Protein AF-0000000070807290 (afdb_homodimer)

InterPro domains:
  IPR001452 SH3 domain [PF00018] (67-111)
  IPR001452 SH3 domain [PF07653] (125-178)
  IPR001452 SH3 domain [PR00452] (64-74)
  IPR001452 SH3 domain [PR00452] (78-93)
  IPR001452 SH3 domain [PR00452] (95-104)
  IPR001452 SH3 domain [PR00452] (106-118)
  IPR001452 SH3 domain [PS50002] (61-120)
  IPR001452 SH3 domain [PS50002] (121-178)
  IPR001452 SH3 domain [SM00326] (64-119)
  IPR001452 SH3 domain [SM00326] (123-178)
  IPR036028 SH3-like domain superfamily [SSF50044] (47-120)
  IPR036028 SH3-like domain superfamily [SSF50044] (122-178)
  IPR039688 STAC1/2/3 [PTHR15135] (10-178)

pLDDT: mean 72.26, std 34.73, range [15.91, 98.94]

Sequence (356 aa):
MANKERKKGQADKKNSLAAMMEEEPESARLQEGKPQDGNAEGDKKAEKKTPDDKHKQPGFQQSHYFVALYRFKALEKDDLDFPPGEKITVIDDSNEEWWRGKIGEKVGFFPPNFIIRVRSGERVHRVTRSFVGNREIGQITLKKDQIVVQKGDEAGGYVKVYTGRKVGLFPTDFLEEIMANKERKKGQADKKNSLAAMMEEEPESARLQEGKPQDGNAEGDKKAEKKTPDDKHKQPGFQQSHYFVALYRFKALEKDDLDFPPGEKITVIDDSNEEWWRGKIGEKVGFFPPNFIIRVRSGERVHRVTRSFVGNREIGQITLKKDQIVVQKGDEAGGYVKVYTGRKVGLFPTDFLEEI

Structure (mmCIF, N/CA/C/O backbone):
data_AF-0000000070807290-model_v1
#
loop_
_entity.id
_entity.type
_entity.pdbx_description
1 polymer 'SH3 and cysteine-rich domain-containing protein 3 isoform X2'
#
loop_
_atom_site.group_PDB
_atom_site.id
_atom_site.type_symbol
_atom_site.label_atom_id
_atom_site.label_alt_id
_atom_site.label_comp_id
_atom_site.label_asym_id
_atom_site.label_en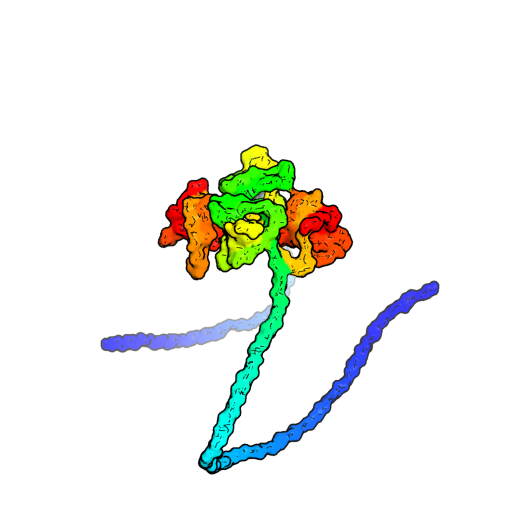tity_id
_atom_site.label_seq_id
_atom_site.pdbx_PDB_ins_code
_atom_site.Cartn_x
_atom_site.Cartn_y
_atom_site.Cartn_z
_atom_site.occupancy
_atom_site.B_iso_or_equiv
_atom_site.auth_seq_id
_atom_site.auth_comp_id
_atom_site.auth_asym_id
_atom_site.auth_atom_id
_atom_site.pdbx_PDB_model_num
ATOM 1 N N . MET A 1 1 ? -29.234 -64.625 22.875 1 19.28 1 MET A N 1
ATOM 2 C CA . MET A 1 1 ? -29.141 -65.375 24.109 1 19.28 1 MET A CA 1
ATOM 3 C C . MET A 1 1 ? -27.844 -65.062 24.844 1 19.28 1 MET A C 1
ATOM 5 O O . MET A 1 1 ? -27.859 -64.812 26.047 1 19.28 1 MET A O 1
ATOM 9 N N . ALA A 1 2 ? -26.672 -65.5 24.438 1 20.56 2 ALA A N 1
ATOM 10 C CA . ALA A 1 2 ? -25.734 -66.062 25.406 1 20.56 2 ALA A CA 1
ATOM 11 C C . ALA A 1 2 ? -24.938 -64.938 26.094 1 20.56 2 ALA A C 1
ATOM 13 O O . ALA A 1 2 ? -24.562 -63.969 25.453 1 20.56 2 ALA A O 1
ATOM 14 N N . ASN A 1 3 ? -24.906 -64.938 27.422 1 21.39 3 ASN A N 1
ATOM 15 C CA . ASN A 1 3 ? -24.562 -64.438 28.75 1 21.39 3 ASN A CA 1
ATOM 16 C C . ASN A 1 3 ? -23.062 -64.5 29 1 21.39 3 ASN A C 1
ATOM 18 O O . ASN A 1 3 ? -22.609 -65.25 29.906 1 21.39 3 ASN A O 1
ATOM 22 N N . LYS A 1 4 ? -22.234 -64.625 27.984 1 19.52 4 LYS A N 1
ATOM 23 C CA . LYS A 1 4 ? -20.953 -65.188 28.359 1 19.52 4 LYS A CA 1
ATOM 24 C C . LYS A 1 4 ? -20.219 -64.312 29.359 1 19.52 4 LYS A C 1
ATOM 26 O O . LYS A 1 4 ? -19.828 -63.188 29.047 1 19.52 4 LYS A O 1
ATOM 31 N N . GLU A 1 5 ? -20.578 -64.438 30.625 1 22.88 5 GLU A N 1
ATOM 32 C CA . GLU A 1 5 ? -20.125 -63.906 31.906 1 22.88 5 GLU A CA 1
ATOM 33 C C . GLU A 1 5 ? -18.625 -64.125 32.094 1 22.88 5 GLU A C 1
ATOM 35 O O . GLU A 1 5 ? -18.156 -65.25 32.219 1 22.88 5 GLU A O 1
ATOM 40 N N . ARG A 1 6 ? -17.906 -63.531 31.125 1 23.81 6 ARG A N 1
ATOM 41 C CA . ARG A 1 6 ? -16.484 -63.812 31.234 1 23.81 6 ARG A CA 1
ATOM 42 C C . ARG A 1 6 ? -15.969 -63.531 32.656 1 23.81 6 ARG A C 1
ATOM 44 O O . ARG A 1 6 ? -16.203 -62.469 33.188 1 23.81 6 ARG A O 1
ATOM 51 N N . LYS A 1 7 ? -15.484 -64.562 33.219 1 18.5 7 LYS A N 1
ATOM 52 C CA . LYS A 1 7 ? -14.93 -65.125 34.469 1 18.5 7 LYS A CA 1
ATOM 53 C C . LYS A 1 7 ? -13.828 -64.188 35.031 1 18.5 7 LYS A C 1
ATOM 55 O O . LYS A 1 7 ? -13.156 -63.5 34.25 1 18.5 7 LYS A O 1
ATOM 60 N N . LYS A 1 8 ? -13.594 -64.312 36.312 1 17.91 8 LYS A N 1
ATOM 61 C CA . LYS A 1 8 ? -13.258 -63.812 37.625 1 17.91 8 LYS A CA 1
ATOM 62 C C . LYS A 1 8 ? -11.75 -63.812 37.844 1 17.91 8 LYS A C 1
ATOM 64 O O . LYS A 1 8 ? -11.25 -63.125 38.781 1 17.91 8 LYS A O 1
ATOM 69 N N . GLY A 1 9 ? -10.938 -64.562 37.125 1 17.75 9 GLY A N 1
ATOM 70 C CA . GLY A 1 9 ? -10.023 -65.188 38.031 1 17.75 9 GLY A CA 1
ATOM 71 C C . GLY A 1 9 ? -9.125 -64.25 38.781 1 17.75 9 GLY A C 1
ATOM 72 O O . GLY A 1 9 ? -8.711 -63.219 38.25 1 17.75 9 GLY A O 1
ATOM 73 N N . GLN A 1 10 ? -9.078 -64.25 40.156 1 17.89 10 GLN A N 1
ATOM 74 C CA . GLN A 1 10 ? -8.656 -63.719 41.438 1 17.89 10 GLN A CA 1
ATOM 75 C C . GLN A 1 10 ? -7.141 -63.844 41.594 1 17.89 10 GLN A C 1
ATOM 77 O O . GLN A 1 10 ? -6.609 -63.594 42.688 1 17.89 10 GLN A O 1
ATOM 82 N N . ALA A 1 11 ? -6.391 -64.25 40.594 1 17.12 11 ALA A N 1
ATOM 83 C CA . ALA A 1 11 ? -5.211 -64.875 41.188 1 17.12 11 ALA A CA 1
ATOM 84 C C . ALA A 1 11 ? -4.496 -63.875 42.125 1 17.12 11 ALA A C 1
ATOM 86 O O . ALA A 1 11 ? -4.426 -62.688 41.875 1 17.12 11 ALA A O 1
ATOM 87 N N . ASP A 1 12 ? -4 -64.438 43.312 1 18.72 12 ASP A N 1
ATOM 88 C CA . ASP A 1 12 ? -3.584 -64.5 44.719 1 18.72 12 ASP A CA 1
ATOM 89 C C . ASP A 1 12 ? -2.322 -63.656 44.906 1 18.72 12 ASP A C 1
ATOM 91 O O . ASP A 1 12 ? -1.667 -63.25 43.938 1 18.72 12 ASP A O 1
ATOM 95 N N . LYS A 1 13 ? -1.339 -64.25 45.688 1 17.09 13 LYS A N 1
ATOM 96 C CA . LYS A 1 13 ? -0.738 -64 47 1 17.09 13 LYS A CA 1
ATOM 97 C C . LYS A 1 13 ? 0.632 -63.344 46.875 1 17.09 13 LYS A C 1
ATOM 99 O O . LYS A 1 13 ? 1.101 -62.688 47.812 1 17.09 13 LYS A O 1
ATOM 104 N N . LYS A 1 14 ? 1.626 -63.625 46 1 18.14 14 LYS A N 1
ATOM 105 C CA . LYS A 1 14 ? 2.791 -64.062 46.75 1 18.14 14 LYS A CA 1
ATOM 106 C C . LYS A 1 14 ? 3.482 -62.875 47.438 1 18.14 14 LYS A C 1
ATOM 108 O O . LYS A 1 14 ? 3.627 -61.812 46.812 1 18.14 14 LYS A O 1
ATOM 113 N N . ASN A 1 15 ? 3.936 -63.062 48.75 1 18.39 15 ASN A N 1
ATOM 114 C CA . ASN A 1 15 ? 4.395 -62.531 50.031 1 18.39 15 ASN A CA 1
ATOM 115 C C . ASN A 1 15 ? 5.816 -61.969 49.938 1 18.39 15 ASN A C 1
ATOM 117 O O . ASN A 1 15 ? 6.441 -61.656 50.938 1 18.39 15 ASN A O 1
ATOM 121 N N . SER A 1 16 ? 6.582 -62.219 48.812 1 19.09 16 SER A N 1
ATOM 122 C CA . SER A 1 16 ? 7.922 -62.438 49.375 1 19.09 16 SER A CA 1
ATOM 123 C C . SER A 1 16 ? 8.453 -61.188 50.062 1 19.09 16 SER A C 1
ATOM 125 O O . SER A 1 16 ? 8.367 -60.094 49.5 1 19.09 16 SER A O 1
ATOM 127 N N . LEU A 1 17 ? 8.812 -61.25 51.281 1 17.03 17 LEU A N 1
ATOM 128 C CA . LEU A 1 17 ? 9.281 -60.625 52.531 1 17.03 17 LEU A CA 1
ATOM 129 C C . LEU A 1 17 ? 10.633 -59.938 52.281 1 17.03 17 LEU A C 1
ATOM 131 O O . LEU A 1 17 ? 11.211 -59.406 53.219 1 17.03 17 LEU A O 1
ATOM 135 N N . ALA A 1 18 ? 11.391 -60.188 51.094 1 15.91 18 ALA A N 1
ATOM 136 C CA . ALA A 1 18 ? 12.781 -60.25 51.531 1 15.91 18 ALA A CA 1
ATOM 137 C C . ALA A 1 18 ? 13.219 -58.938 52.219 1 15.91 18 ALA A C 1
ATOM 139 O O . ALA A 1 18 ? 12.539 -57.906 52.062 1 15.91 18 ALA A O 1
ATOM 140 N N . ALA A 1 19 ? 14.664 -58.375 51.719 1 16.38 19 ALA A N 1
ATOM 141 C CA . ALA A 1 19 ? 15.992 -58.344 52.312 1 16.38 19 ALA A CA 1
ATOM 142 C C . ALA A 1 19 ? 16.219 -57.031 53.094 1 16.38 19 ALA A C 1
ATOM 144 O O . ALA A 1 19 ? 15.633 -56 52.75 1 16.38 19 ALA A O 1
ATOM 145 N N . MET A 1 20 ? 17.219 -57.188 54.062 1 17.38 20 MET A N 1
ATOM 146 C CA . MET A 1 20 ? 17.891 -56.906 55.312 1 17.38 20 MET A CA 1
ATOM 147 C C . MET A 1 20 ? 18.641 -55.594 55.25 1 17.38 20 MET A C 1
ATOM 149 O O . MET A 1 20 ? 18.859 -55.031 54.188 1 17.38 20 MET A O 1
ATOM 153 N N . MET A 1 21 ? 19.844 -55.531 56.031 1 18.8 21 MET A N 1
ATOM 154 C CA . MET A 1 21 ? 20.438 -54.938 57.25 1 18.8 21 MET A CA 1
ATOM 155 C C . MET A 1 21 ? 21.469 -53.875 56.875 1 18.8 21 MET A C 1
ATOM 157 O O . MET A 1 21 ? 21.312 -52.719 57.219 1 18.8 21 MET A O 1
ATOM 161 N N . GLU A 1 22 ? 22.828 -54.25 57 1 19.47 22 GLU A N 1
ATOM 162 C CA . GLU A 1 22 ? 23.844 -53.875 58 1 19.47 22 GLU A CA 1
ATOM 163 C C . GLU A 1 22 ? 24.734 -52.75 57.469 1 19.47 22 GLU A C 1
ATOM 165 O O . GLU A 1 22 ? 24.891 -52.562 56.25 1 19.47 22 GLU A O 1
ATOM 170 N N . GLU A 1 23 ? 25.578 -52.281 58.344 1 21.61 23 GLU A N 1
ATOM 171 C CA . GLU A 1 23 ? 26.406 -51.219 58.969 1 21.61 23 GLU A CA 1
ATOM 172 C C . GLU A 1 23 ? 27.797 -51.188 58.344 1 21.61 23 GLU A C 1
ATOM 174 O O . GLU A 1 23 ? 28.453 -52.219 58.188 1 21.61 23 GLU A O 1
ATOM 179 N N . GLU A 1 24 ? 28.094 -50.156 57.719 1 21.33 24 GLU A N 1
ATOM 180 C CA . GLU A 1 24 ? 29.406 -49.875 57.156 1 21.33 24 GLU A CA 1
ATOM 181 C C . GLU A 1 24 ? 30.5 -49.938 58.219 1 21.33 24 GLU A C 1
ATOM 183 O O . GLU A 1 24 ? 30.641 -49 59.031 1 21.33 24 GLU A O 1
ATOM 188 N N . PRO A 1 25 ? 30.859 -51.125 58.781 1 17.83 25 PRO A N 1
ATOM 189 C CA . PRO A 1 25 ? 32.031 -51.094 59.656 1 17.83 25 PRO A CA 1
ATOM 190 C C . PRO A 1 25 ? 33.25 -50.531 59 1 17.83 25 PRO A C 1
ATOM 192 O O . PRO A 1 25 ? 33.812 -49.531 59.469 1 17.83 25 PRO A O 1
ATOM 195 N N . GLU A 1 26 ? 34.219 -51.531 58.688 1 18.75 26 GLU A N 1
ATOM 196 C CA . GLU A 1 26 ? 35.531 -51.812 59.281 1 18.75 26 GLU A CA 1
ATOM 197 C C . GLU A 1 26 ? 36.625 -51.125 58.531 1 18.75 26 GLU A C 1
ATOM 199 O O . GLU A 1 26 ? 36.406 -50.594 57.438 1 18.75 26 GLU A O 1
ATOM 204 N N . SER A 1 27 ? 37.656 -52 58.125 1 18.75 27 SER A N 1
ATOM 205 C CA . SER A 1 27 ? 39.031 -52.219 58.531 1 18.75 27 SER A CA 1
ATOM 206 C C . SER A 1 27 ? 40 -51.5 57.625 1 18.75 27 SER A C 1
ATOM 208 O O . SER A 1 27 ? 40.875 -50.75 58.062 1 18.75 27 SER A O 1
ATOM 210 N N . ALA A 1 28 ? 40.688 -52.281 56.625 1 19.14 28 ALA A N 1
ATOM 211 C CA . ALA A 1 28 ? 42.094 -52.688 56.625 1 19.14 28 ALA A CA 1
ATOM 212 C C . ALA A 1 28 ? 42.906 -51.719 55.781 1 19.14 28 ALA A C 1
ATOM 214 O O . ALA A 1 28 ? 42.562 -51.406 54.656 1 19.14 28 ALA A O 1
ATOM 215 N N . ARG A 1 29 ? 43.906 -51.125 56.438 1 20.12 29 ARG A N 1
ATOM 216 C CA . ARG A 1 29 ? 45 -50.219 56.188 1 20.12 29 ARG A CA 1
ATOM 217 C C . ARG A 1 29 ? 45.844 -50.688 55.031 1 20.12 29 ARG A C 1
ATOM 219 O O . ARG A 1 29 ? 45.719 -51.812 54.562 1 20.12 29 ARG A O 1
ATOM 226 N N . LEU A 1 30 ? 47.219 -50.5 55.156 1 20.47 30 LEU A N 1
ATOM 227 C CA . LEU A 1 30 ? 48.344 -49.812 54.5 1 20.47 30 LEU A CA 1
ATOM 228 C C . LEU A 1 30 ? 49.156 -50.812 53.688 1 20.47 30 LEU A C 1
ATOM 230 O O . LEU A 1 30 ? 50.219 -50.469 53.188 1 20.47 30 LEU A O 1
ATOM 234 N N . GLN A 1 31 ? 48.875 -52.188 53.906 1 17.34 31 GLN A N 1
ATOM 235 C CA . GLN A 1 31 ? 50.188 -52.812 53.844 1 17.34 31 GLN A CA 1
ATOM 236 C C . GLN A 1 31 ? 50.844 -52.594 52.5 1 17.34 31 GLN A C 1
ATOM 238 O O . GLN A 1 31 ? 52 -52.125 52.438 1 17.34 31 GLN A O 1
ATOM 243 N N . GLU A 1 32 ? 51.25 -53.812 51.844 1 19.28 32 GLU A N 1
ATOM 244 C CA . GLU A 1 32 ? 52.562 -54.344 51.531 1 19.28 32 GLU A CA 1
ATOM 245 C C . GLU A 1 32 ? 52.969 -53.969 50.125 1 19.28 32 GLU A C 1
ATOM 247 O O . GLU A 1 32 ? 54.062 -53.438 49.906 1 19.28 32 GLU A O 1
ATOM 252 N N . GLY A 1 33 ? 52.812 -54.938 49.125 1 18.64 33 GLY A N 1
ATOM 253 C CA . GLY A 1 33 ? 53.938 -55.688 48.562 1 18.64 33 GLY A CA 1
ATOM 254 C C . GLY A 1 33 ? 54.5 -55.031 47.344 1 18.64 33 GLY A C 1
ATOM 255 O O . GLY A 1 33 ? 53.969 -54.062 46.812 1 18.64 33 GLY A O 1
ATOM 256 N N . LYS A 1 34 ? 54.688 -55.906 46.219 1 21.59 34 LYS A N 1
ATOM 257 C CA . LYS A 1 34 ? 55.812 -56.406 45.406 1 21.59 34 LYS A CA 1
ATOM 258 C C . LYS A 1 34 ? 55.969 -55.562 44.156 1 21.59 34 LYS A C 1
ATOM 260 O O . LYS A 1 34 ? 55 -55 43.656 1 21.59 34 LYS A O 1
ATOM 265 N N . PRO A 1 35 ? 56.906 -56 43.375 1 23.77 35 PRO A N 1
ATOM 266 C CA . PRO A 1 35 ? 58 -55.438 42.562 1 23.77 35 PRO A CA 1
ATOM 267 C C . PRO A 1 35 ? 57.562 -55.031 41.156 1 23.77 35 PRO A C 1
ATOM 269 O O . PRO A 1 35 ? 57.969 -54 40.656 1 23.77 35 PRO A O 1
ATOM 272 N N . GLN A 1 36 ? 56.875 -55.969 40.312 1 19.3 36 GLN A N 1
ATOM 273 C CA . GLN A 1 36 ? 57.688 -56.469 39.188 1 19.3 36 GLN A CA 1
ATOM 274 C C . GLN A 1 36 ? 57.594 -55.531 38 1 19.3 36 GLN A C 1
ATOM 276 O O . GLN A 1 36 ? 58.625 -55.094 37.469 1 19.3 36 GLN A O 1
ATOM 281 N N . ASP A 1 37 ? 57.094 -56.156 36.781 1 21.56 37 ASP A N 1
ATOM 282 C CA . ASP A 1 37 ? 57.75 -56.375 35.469 1 21.56 37 ASP A CA 1
ATOM 283 C C . ASP A 1 37 ? 57.469 -55.219 34.531 1 21.56 37 ASP A C 1
ATOM 285 O O . ASP A 1 37 ? 56.688 -54.312 34.844 1 21.56 37 ASP A O 1
ATOM 289 N N . GLY A 1 38 ? 56.875 -55.5 33.25 1 21.69 38 GLY A N 1
ATOM 290 C CA . GLY A 1 38 ? 57.406 -55.531 31.906 1 21.69 38 GLY A CA 1
ATOM 291 C C . GLY A 1 38 ? 57.156 -54.25 31.109 1 21.69 38 GLY A C 1
ATOM 292 O O . GLY A 1 38 ? 56.438 -53.375 31.578 1 21.69 38 GLY A O 1
ATOM 293 N N . ASN A 1 39 ? 56.781 -54.438 29.719 1 24.5 39 ASN A N 1
ATOM 294 C CA . ASN A 1 39 ? 57.25 -54.062 28.391 1 24.5 39 ASN A CA 1
ATOM 295 C C . ASN A 1 39 ? 56.5 -52.875 27.828 1 24.5 39 ASN A C 1
ATOM 297 O O . ASN A 1 39 ? 57.125 -51.938 27.312 1 24.5 39 ASN A O 1
ATOM 301 N N . ALA A 1 40 ? 55.156 -52.969 27.469 1 24.09 40 ALA A N 1
ATOM 302 C CA . ALA A 1 40 ? 54.812 -52.844 26.047 1 24.09 40 ALA A CA 1
ATOM 303 C C . ALA A 1 40 ? 54.75 -51.375 25.641 1 24.09 40 ALA A C 1
ATOM 305 O O . ALA A 1 40 ? 54.531 -50.5 26.469 1 24.09 40 ALA A O 1
ATOM 306 N N . GLU A 1 41 ? 54.906 -51.156 24.203 1 28.61 41 GLU A N 1
ATOM 307 C CA . GLU A 1 41 ? 55.156 -50.281 23.047 1 28.61 41 GLU A CA 1
ATOM 308 C C . GLU A 1 41 ? 54 -49.344 22.812 1 28.61 41 GLU A C 1
ATOM 310 O O . GLU A 1 41 ? 52.875 -49.75 22.562 1 28.61 41 GLU A O 1
ATOM 315 N N . GLY A 1 42 ? 53.844 -48.281 23.453 1 23.56 42 GLY A N 1
ATOM 316 C CA . GLY A 1 42 ? 52.75 -47.344 23.438 1 23.56 42 GLY A CA 1
ATOM 317 C C . GLY A 1 42 ? 52.562 -46.656 22.094 1 23.56 42 GLY A C 1
ATOM 318 O O . GLY A 1 42 ? 53.469 -45.938 21.625 1 23.56 42 GLY A O 1
ATOM 319 N N . ASP A 1 43 ? 51.812 -47.406 21.203 1 29.47 43 ASP A N 1
ATOM 320 C CA . ASP A 1 43 ? 51.344 -46.969 19.891 1 29.47 43 ASP A CA 1
ATOM 321 C C . ASP A 1 43 ? 50.656 -45.594 20 1 29.47 43 ASP A C 1
ATOM 323 O O . ASP A 1 43 ? 49.688 -45.438 20.734 1 29.47 43 ASP A O 1
ATOM 327 N N . LYS A 1 44 ? 51.469 -44.562 19.938 1 27.19 44 LYS A N 1
ATOM 328 C CA . LYS A 1 44 ? 50.969 -43.188 19.812 1 27.19 44 LYS A CA 1
ATOM 329 C C . LYS A 1 44 ? 49.938 -43.094 18.672 1 27.19 44 LYS A C 1
ATOM 331 O O . LYS A 1 44 ? 50.281 -43.312 17.516 1 27.19 44 LYS A O 1
ATOM 336 N N . LYS A 1 45 ? 48.688 -43.406 18.875 1 27.33 45 LYS A N 1
ATOM 337 C CA . LYS A 1 45 ? 47.562 -43.188 17.953 1 27.33 45 LYS A CA 1
ATOM 338 C C . LYS A 1 45 ? 47.531 -41.75 17.453 1 27.33 45 LYS A C 1
ATOM 340 O O . LYS A 1 45 ? 47.594 -40.812 18.25 1 27.33 45 LYS A O 1
ATOM 345 N N . ALA A 1 46 ? 47.906 -41.5 16.172 1 28.53 46 ALA A N 1
ATOM 346 C CA . ALA A 1 46 ? 47.719 -40.344 15.289 1 28.53 46 ALA A CA 1
ATOM 347 C C . ALA A 1 46 ? 46.281 -39.844 15.32 1 28.53 46 ALA A C 1
ATOM 349 O O . ALA A 1 46 ? 45.344 -40.625 15.078 1 28.53 46 ALA A O 1
ATOM 350 N N . GLU A 1 47 ? 45.906 -39.031 16.266 1 29.88 47 GLU A N 1
ATOM 351 C CA . GLU A 1 47 ? 44.625 -38.344 16.281 1 29.88 47 GLU A CA 1
ATOM 352 C C . GLU A 1 47 ? 44.312 -37.75 14.922 1 29.88 47 GLU A C 1
ATOM 354 O O . GLU A 1 47 ? 45.031 -36.906 14.422 1 29.88 47 GLU A O 1
ATOM 359 N N . LYS A 1 48 ? 43.75 -38.562 13.945 1 30.47 48 LYS A N 1
ATOM 360 C CA . LYS A 1 48 ? 43.125 -38.156 12.688 1 30.47 48 LYS A CA 1
ATOM 361 C C . LYS A 1 48 ? 42.188 -36.969 12.891 1 30.47 48 LYS A C 1
ATOM 363 O O . LYS A 1 48 ? 41.281 -37.031 13.727 1 30.47 48 LYS A O 1
ATOM 368 N N . LYS A 1 49 ? 42.688 -35.75 12.695 1 32.22 49 LYS A N 1
ATOM 369 C CA . LYS A 1 49 ? 41.844 -34.594 12.461 1 32.22 49 LYS A CA 1
ATOM 370 C C . LYS A 1 49 ? 40.688 -34.938 11.516 1 32.22 49 LYS A C 1
ATOM 372 O O . LYS A 1 49 ? 40.906 -35.312 10.359 1 32.22 49 LYS A O 1
ATOM 377 N N . THR A 1 50 ? 39.688 -35.719 11.922 1 33.09 50 THR A N 1
ATOM 378 C CA . THR A 1 50 ? 38.562 -35.844 11.039 1 33.09 50 THR A CA 1
ATOM 379 C C . THR A 1 50 ? 38.094 -34.5 10.539 1 33.09 50 THR A C 1
ATOM 381 O O . THR A 1 50 ? 37.938 -33.562 11.328 1 33.09 50 THR A O 1
ATOM 384 N N . PRO A 1 51 ? 38.469 -34.031 9.336 1 35.41 51 PRO A N 1
ATOM 385 C CA . PRO A 1 51 ? 37.875 -32.844 8.703 1 35.41 51 PRO A CA 1
ATOM 386 C C . PRO A 1 51 ? 36.375 -32.781 8.922 1 35.41 51 PRO A C 1
ATOM 388 O O . PRO A 1 51 ? 35.625 -33.656 8.461 1 35.41 51 PRO A O 1
ATOM 391 N N . ASP A 1 52 ? 35.906 -32.719 10.07 1 36.59 52 ASP A N 1
ATOM 392 C CA . ASP A 1 52 ? 34.469 -32.438 10.141 1 36.59 52 ASP A CA 1
ATOM 393 C C . ASP A 1 52 ? 34.094 -31.281 9.203 1 36.59 52 ASP A C 1
ATOM 395 O O . ASP A 1 52 ? 34.094 -30.125 9.617 1 36.59 52 ASP A O 1
ATOM 399 N N . ASP A 1 53 ? 34.906 -31.016 8.188 1 36.97 53 ASP A N 1
ATOM 400 C CA . ASP A 1 53 ? 34.312 -30.062 7.266 1 36.97 53 ASP A CA 1
ATOM 401 C C . ASP A 1 53 ? 32.844 -30.438 6.98 1 36.97 53 ASP A C 1
ATOM 403 O O . ASP A 1 53 ? 32.594 -31.281 6.133 1 36.97 53 ASP A O 1
ATOM 407 N N . LYS A 1 54 ? 32.062 -30.734 8.016 1 36.53 54 LYS A N 1
ATOM 408 C CA . LYS A 1 54 ? 30.641 -30.828 7.691 1 36.53 54 LYS A CA 1
ATOM 409 C C . LYS A 1 54 ? 30.266 -29.875 6.57 1 36.53 54 LYS A C 1
ATOM 411 O O . LYS A 1 54 ? 30.562 -28.672 6.648 1 36.53 54 LYS A O 1
ATOM 416 N N . HIS A 1 55 ? 30.266 -30.281 5.355 1 37.09 55 HIS A N 1
ATOM 417 C CA . HIS A 1 55 ? 29.5 -29.719 4.246 1 37.09 55 HIS A CA 1
ATOM 418 C C . HIS A 1 55 ? 28.219 -29.078 4.734 1 37.09 55 HIS A C 1
ATOM 420 O O . HIS A 1 55 ? 27.359 -29.75 5.316 1 37.09 55 HIS A O 1
ATOM 426 N N . LYS A 1 56 ? 28.234 -27.891 5.336 1 39 56 LYS A N 1
ATOM 427 C CA . LYS A 1 56 ? 26.953 -27.203 5.316 1 39 56 LYS A CA 1
ATOM 428 C C . LYS A 1 56 ? 26.094 -27.688 4.145 1 39 56 LYS A C 1
ATOM 430 O O . LYS A 1 56 ? 26.516 -27.578 2.986 1 39 56 LYS A O 1
ATOM 435 N N . GLN A 1 57 ? 25.422 -28.812 4.246 1 40.72 57 GLN A N 1
ATOM 436 C CA . GLN A 1 57 ? 24.375 -29.094 3.252 1 40.72 57 GLN A CA 1
ATOM 437 C C . GLN A 1 57 ? 23.781 -27.797 2.713 1 40.72 57 GLN A C 1
ATOM 439 O O . GLN A 1 57 ? 23.672 -26.797 3.438 1 40.72 57 GLN A O 1
ATOM 444 N N . PRO A 1 58 ? 23.922 -27.484 1.469 1 41.66 58 PRO A N 1
ATOM 445 C CA . PRO A 1 58 ? 23.172 -26.328 1.001 1 41.66 58 PRO A CA 1
ATOM 446 C C . PRO A 1 58 ? 21.828 -26.172 1.715 1 41.66 58 PRO A C 1
ATOM 448 O O . PRO A 1 58 ? 21 -27.078 1.695 1 41.66 58 PRO A O 1
ATOM 451 N N . GLY A 1 59 ? 21.766 -25.891 2.961 1 41.47 59 GLY A N 1
ATOM 452 C CA . GLY A 1 59 ? 20.438 -25.594 3.473 1 41.47 59 GLY A CA 1
ATOM 453 C C . GLY A 1 59 ? 19.453 -25.188 2.389 1 41.47 59 GLY A C 1
ATOM 454 O O . GLY A 1 59 ? 19.859 -24.688 1.336 1 41.47 59 GLY A O 1
ATOM 455 N N . PHE A 1 60 ? 18.438 -25.922 2.172 1 45.19 60 PHE A N 1
ATOM 456 C CA . PHE A 1 60 ? 17.359 -25.562 1.255 1 45.19 60 PHE A CA 1
ATOM 457 C C . PHE A 1 60 ? 17.125 -24.047 1.274 1 45.19 60 PHE A C 1
ATOM 459 O O . PHE A 1 60 ? 16.641 -23.516 2.271 1 45.19 60 PHE A O 1
ATOM 466 N N . GLN A 1 61 ? 18.031 -23.219 1.037 1 50.09 61 GLN A N 1
ATOM 467 C CA . GLN A 1 61 ? 17.703 -21.812 0.855 1 50.09 61 GLN A CA 1
ATOM 468 C C . GLN A 1 61 ? 16.375 -21.656 0.125 1 50.09 61 GLN A C 1
ATOM 470 O O . GLN A 1 61 ? 16.219 -22.125 -1 1 50.09 61 GLN A O 1
ATOM 475 N N . GLN A 1 62 ? 15.258 -21.844 0.792 1 58.22 62 GLN A N 1
ATOM 476 C CA . GLN A 1 62 ? 13.953 -21.609 0.186 1 58.22 62 GLN A CA 1
ATOM 477 C C . GLN A 1 62 ? 14.008 -20.453 -0.801 1 58.22 62 GLN A C 1
ATOM 479 O O . GLN A 1 62 ? 14.344 -19.328 -0.425 1 58.22 62 GLN A O 1
ATOM 484 N N . SER A 1 63 ? 14.188 -20.734 -2.104 1 83 63 SER A N 1
ATOM 485 C CA . SER A 1 63 ? 14.344 -19.781 -3.199 1 83 63 SER A CA 1
ATOM 486 C C . SER A 1 63 ? 13.094 -18.938 -3.381 1 83 63 SER A C 1
ATOM 488 O O . SER A 1 63 ? 11.977 -19.453 -3.389 1 83 63 SER A O 1
ATOM 490 N N . HIS A 1 64 ? 12.945 -17.812 -2.701 1 91.94 64 HIS A N 1
ATOM 491 C CA . HIS A 1 64 ? 11.828 -16.906 -2.928 1 91.94 64 HIS A CA 1
ATOM 492 C C . HIS A 1 64 ? 12.242 -15.719 -3.797 1 91.94 64 HIS A C 1
ATOM 494 O O . HIS A 1 64 ? 13.438 -15.438 -3.941 1 91.94 64 HIS A O 1
ATOM 500 N N . TYR A 1 65 ? 11.297 -15.266 -4.535 1 94.75 65 TYR A N 1
ATOM 501 C CA . TYR A 1 65 ? 11.438 -13.992 -5.227 1 94.75 65 TYR A CA 1
ATOM 502 C C . TYR A 1 65 ? 10.25 -13.078 -4.938 1 94.75 65 TYR A C 1
ATOM 504 O O . TYR A 1 65 ? 9.375 -13.422 -4.137 1 94.75 65 TYR A O 1
ATOM 512 N N . PHE A 1 66 ? 10.344 -11.898 -5.512 1 98 66 PHE A N 1
ATOM 513 C CA . PHE A 1 66 ? 9.266 -10.945 -5.262 1 98 66 PHE A CA 1
ATOM 514 C C . PHE A 1 66 ? 8.664 -10.461 -6.57 1 98 66 PHE A C 1
ATOM 516 O O . PHE A 1 66 ? 9.344 -10.414 -7.598 1 98 66 PHE A O 1
ATOM 523 N N . VAL A 1 67 ? 7.379 -10.164 -6.461 1 98.56 67 VAL A N 1
ATOM 524 C CA . VAL A 1 67 ? 6.672 -9.625 -7.617 1 98.56 67 VAL A CA 1
ATOM 525 C C . VAL A 1 67 ? 5.953 -8.336 -7.23 1 98.56 67 VAL A C 1
ATOM 527 O O . VAL A 1 67 ? 5.43 -8.219 -6.117 1 98.56 67 VAL A O 1
ATOM 530 N N . ALA A 1 68 ? 5.91 -7.383 -8.148 1 98.56 68 ALA A N 1
ATOM 531 C CA . ALA A 1 68 ? 5.227 -6.109 -7.922 1 98.56 68 ALA A CA 1
ATOM 532 C C . ALA A 1 68 ? 3.713 -6.285 -7.934 1 98.56 68 ALA A C 1
ATOM 534 O O . ALA A 1 68 ? 3.158 -6.871 -8.867 1 98.56 68 ALA A O 1
ATOM 535 N N . LEU A 1 69 ? 3.072 -5.691 -6.945 1 97.12 69 LEU A N 1
ATOM 536 C CA . LEU A 1 69 ? 1.619 -5.738 -6.828 1 97.12 69 LEU A CA 1
ATOM 537 C C . LEU A 1 69 ? 0.974 -4.59 -7.598 1 97.12 69 LEU A C 1
ATOM 539 O O . LEU A 1 69 ? -0.074 -4.766 -8.219 1 97.12 69 LEU A O 1
ATOM 543 N N . TYR A 1 70 ? 1.63 -3.406 -7.461 1 94.94 70 TYR A N 1
ATOM 544 C CA . TYR A 1 70 ? 1.134 -2.154 -8.023 1 94.94 70 TYR A CA 1
ATOM 545 C C . TYR A 1 70 ? 2.203 -1.476 -8.875 1 94.94 70 TYR A C 1
ATOM 547 O O . TYR A 1 70 ? 3.385 -1.812 -8.773 1 94.94 70 TYR A O 1
ATOM 555 N N . ARG A 1 71 ? 1.656 -0.572 -9.656 1 95.44 71 ARG A N 1
ATOM 556 C CA . ARG A 1 71 ? 2.582 0.367 -10.281 1 95.44 71 ARG A CA 1
ATOM 557 C C . ARG A 1 71 ? 3.277 1.229 -9.234 1 95.44 71 ARG A C 1
ATOM 559 O O . ARG A 1 71 ? 2.631 1.752 -8.32 1 95.44 71 ARG A O 1
ATOM 566 N N . PHE A 1 72 ? 4.562 1.247 -9.266 1 96.56 72 PHE A N 1
ATOM 567 C CA . PHE A 1 72 ? 5.305 2.201 -8.453 1 96.56 72 PHE A CA 1
ATOM 568 C C . PHE A 1 72 ? 6.043 3.203 -9.336 1 96.56 72 PHE A C 1
ATOM 570 O O . PHE A 1 72 ? 6.855 2.816 -10.18 1 96.56 72 PHE A O 1
ATOM 577 N N . LYS A 1 73 ? 5.715 4.469 -9.094 1 93.69 73 LYS A N 1
ATOM 578 C CA . LYS A 1 73 ? 6.426 5.566 -9.75 1 93.69 73 LYS A CA 1
ATOM 579 C C . LYS A 1 73 ? 7.535 6.109 -8.859 1 93.69 73 LYS A C 1
ATOM 581 O O . LYS A 1 73 ? 7.289 6.473 -7.703 1 93.69 73 LYS A O 1
ATOM 586 N N . ALA A 1 74 ? 8.734 6.199 -9.461 1 95.5 74 ALA A N 1
ATOM 587 C CA . ALA A 1 74 ? 9.891 6.695 -8.719 1 95.5 74 ALA A CA 1
ATOM 588 C C . ALA A 1 74 ? 9.633 8.094 -8.156 1 95.5 74 ALA A C 1
ATOM 590 O O . ALA A 1 74 ? 9.086 8.953 -8.852 1 95.5 74 ALA A O 1
ATOM 591 N N . LEU A 1 75 ? 9.984 8.305 -6.859 1 92.25 75 LEU A N 1
ATOM 592 C CA . LEU A 1 75 ? 9.906 9.625 -6.25 1 92.25 75 LEU A CA 1
ATOM 593 C C . LEU A 1 75 ? 11.203 10.398 -6.449 1 92.25 75 LEU A C 1
ATOM 595 O O . LEU A 1 75 ? 11.18 11.617 -6.645 1 92.25 75 LEU A O 1
ATOM 599 N N . GLU A 1 76 ? 12.219 9.695 -6.348 1 95.5 76 GLU A N 1
ATOM 600 C CA . GLU A 1 76 ? 13.555 10.242 -6.547 1 95.5 76 GLU A CA 1
ATOM 601 C C . GLU A 1 76 ? 14.305 9.484 -7.637 1 95.5 76 GLU A C 1
ATOM 603 O O . GLU A 1 76 ? 13.875 8.414 -8.062 1 95.5 76 GLU A O 1
ATOM 608 N N . LYS A 1 77 ? 15.484 9.945 -8.086 1 95.75 77 LYS A N 1
ATOM 609 C CA . LYS A 1 77 ? 16.266 9.367 -9.172 1 95.75 77 LYS A CA 1
ATOM 610 C C . LYS A 1 77 ? 16.75 7.965 -8.812 1 95.75 77 LYS A C 1
ATOM 612 O O . LYS A 1 77 ? 16.875 7.105 -9.688 1 95.75 77 LYS A O 1
ATOM 617 N N . ASP A 1 78 ? 16.969 7.652 -7.527 1 97.12 78 ASP A N 1
ATOM 618 C CA . ASP A 1 78 ? 17.531 6.371 -7.125 1 97.12 78 ASP A CA 1
ATOM 619 C C . ASP A 1 78 ? 16.453 5.367 -6.762 1 97.12 78 ASP A C 1
ATOM 621 O O . ASP A 1 78 ? 16.734 4.285 -6.25 1 97.12 78 ASP A O 1
ATOM 625 N N . ASP A 1 79 ? 15.242 5.746 -7.129 1 97.75 79 ASP A N 1
ATOM 626 C CA . ASP A 1 79 ? 14.141 4.82 -6.914 1 97.75 79 ASP A CA 1
ATOM 627 C C . ASP A 1 79 ? 13.883 3.969 -8.156 1 97.75 79 ASP A C 1
ATOM 629 O O . ASP A 1 79 ? 14.172 4.395 -9.273 1 97.75 79 ASP A O 1
ATOM 633 N N . LEU A 1 80 ? 13.406 2.785 -7.902 1 98 80 LEU A N 1
ATOM 634 C CA . LEU A 1 80 ? 12.93 1.963 -9.008 1 98 80 LEU A CA 1
ATOM 635 C C . LEU A 1 80 ? 11.594 2.475 -9.531 1 98 80 LEU A C 1
ATOM 637 O O . LEU A 1 80 ? 10.883 3.195 -8.828 1 98 80 LEU A O 1
ATOM 641 N N . ASP A 1 81 ? 11.32 2.203 -10.742 1 96.69 81 ASP A N 1
ATOM 642 C CA . ASP A 1 81 ? 10.047 2.404 -11.438 1 96.69 81 ASP A CA 1
ATOM 643 C C . ASP A 1 81 ? 9.578 1.114 -12.109 1 96.69 81 ASP A C 1
ATOM 645 O O . ASP A 1 81 ? 10.273 0.57 -12.969 1 96.69 81 ASP A O 1
ATOM 649 N N . PHE A 1 82 ? 8.305 0.653 -11.688 1 97.31 82 PHE A N 1
ATOM 650 C CA . PHE A 1 82 ? 7.957 -0.648 -12.25 1 97.31 82 PHE A CA 1
ATOM 651 C C . PHE A 1 82 ? 6.445 -0.822 -12.32 1 97.31 82 PHE A C 1
ATOM 653 O O . PHE A 1 82 ? 5.715 -0.268 -11.5 1 97.31 82 PHE A O 1
ATOM 660 N N . PRO A 1 83 ? 5.996 -1.58 -13.289 1 96.81 83 PRO A N 1
ATOM 661 C CA . PRO A 1 83 ? 4.586 -1.957 -13.398 1 96.81 83 PRO A CA 1
ATOM 662 C C . PRO A 1 83 ? 4.219 -3.135 -12.5 1 96.81 83 PRO A C 1
ATOM 664 O O . PRO A 1 83 ? 5.105 -3.824 -11.984 1 96.81 83 PRO A O 1
ATOM 667 N N . PRO A 1 84 ? 2.928 -3.355 -12.258 1 97.12 84 PRO A N 1
ATOM 668 C CA . PRO A 1 84 ? 2.516 -4.578 -11.57 1 97.12 84 PRO A CA 1
ATOM 669 C C . PRO A 1 84 ? 2.941 -5.844 -12.312 1 97.12 84 PRO A C 1
ATOM 671 O O . PRO A 1 84 ? 2.93 -5.875 -13.547 1 97.12 84 PRO A O 1
ATOM 674 N N . GLY A 1 85 ? 3.312 -6.852 -11.602 1 97.88 85 GLY A N 1
ATOM 675 C CA . GLY A 1 85 ? 3.678 -8.133 -12.18 1 97.88 85 GLY A CA 1
ATOM 676 C C . GLY A 1 85 ? 5.172 -8.281 -12.406 1 97.88 85 GLY A C 1
ATOM 677 O O . GLY A 1 85 ? 5.652 -9.383 -12.695 1 97.88 85 GLY A O 1
ATOM 678 N N . GLU A 1 86 ? 5.895 -7.211 -12.234 1 98 86 GLU A N 1
ATOM 679 C CA . GLU A 1 86 ? 7.34 -7.234 -12.453 1 98 86 GLU A CA 1
ATOM 680 C C . GLU A 1 86 ? 8.047 -8.016 -11.352 1 98 86 GLU A C 1
ATOM 682 O O . GLU A 1 86 ? 7.73 -7.863 -10.172 1 98 86 GLU A O 1
ATOM 687 N N . LYS A 1 87 ? 8.977 -8.891 -11.781 1 97.44 87 LYS A N 1
ATOM 688 C CA . LYS A 1 87 ? 9.805 -9.594 -10.812 1 97.44 87 LYS A CA 1
ATOM 689 C C . LYS A 1 87 ? 10.906 -8.695 -10.266 1 97.44 87 LYS A C 1
ATOM 691 O O . LYS A 1 87 ? 11.578 -7.988 -11.031 1 97.44 87 LYS A O 1
ATOM 696 N N . ILE A 1 88 ? 11.086 -8.734 -8.961 1 97.88 88 ILE A N 1
ATOM 697 C CA . ILE A 1 88 ? 12.07 -7.891 -8.297 1 97.88 88 ILE A CA 1
ATOM 698 C C . ILE A 1 88 ? 12.969 -8.75 -7.41 1 97.88 88 ILE A C 1
ATOM 700 O O . ILE A 1 88 ? 12.477 -9.57 -6.629 1 97.88 88 ILE A O 1
ATOM 704 N N . THR A 1 89 ? 14.312 -8.609 -7.625 1 97.31 89 THR A N 1
ATOM 705 C CA . THR A 1 89 ? 15.266 -9.211 -6.699 1 97.31 89 THR A CA 1
ATOM 706 C C . THR A 1 89 ? 15.586 -8.258 -5.555 1 97.31 89 THR A C 1
ATOM 708 O O . THR A 1 89 ? 16.094 -7.16 -5.777 1 97.31 89 THR A O 1
ATOM 711 N N . VAL A 1 90 ? 15.234 -8.664 -4.371 1 97.56 90 VAL A N 1
ATOM 712 C CA . VAL A 1 90 ? 15.516 -7.82 -3.217 1 97.56 90 VAL A CA 1
ATOM 713 C C . VAL A 1 90 ? 16.984 -7.953 -2.822 1 97.56 90 VAL A C 1
ATOM 715 O O . VAL A 1 90 ? 17.484 -9.062 -2.619 1 97.56 90 VAL A O 1
ATOM 718 N N . ILE A 1 91 ? 17.672 -6.84 -2.732 1 97.62 91 ILE A N 1
ATOM 719 C CA . ILE A 1 91 ? 19.094 -6.781 -2.428 1 97.62 91 ILE A CA 1
ATOM 720 C C . ILE A 1 91 ? 19.281 -6.422 -0.958 1 97.62 91 ILE A C 1
ATOM 722 O O . ILE A 1 91 ? 20.188 -6.941 -0.301 1 97.62 91 ILE A O 1
ATOM 726 N N . ASP A 1 92 ? 18.5 -5.48 -0.362 1 97.88 92 ASP A N 1
ATOM 727 C CA . ASP A 1 92 ? 18.641 -4.98 1.004 1 97.88 92 ASP A CA 1
ATOM 728 C C . ASP A 1 92 ? 17.266 -4.613 1.584 1 97.88 92 ASP A C 1
ATOM 730 O O . ASP A 1 92 ? 16.594 -3.713 1.079 1 97.88 92 ASP A O 1
ATOM 734 N N . ASP A 1 93 ? 16.906 -5.316 2.549 1 97.06 93 ASP A N 1
ATOM 735 C CA . ASP A 1 93 ? 15.625 -5.07 3.205 1 97.06 93 ASP A CA 1
ATOM 736 C C . ASP A 1 93 ? 15.828 -4.645 4.66 1 97.06 93 ASP A C 1
ATOM 738 O O . ASP A 1 93 ? 14.938 -4.824 5.492 1 97.06 93 ASP A O 1
ATOM 742 N N . SER A 1 94 ? 16.984 -4.035 5.043 1 96.94 94 SER A N 1
ATOM 743 C CA . SER A 1 94 ? 17.328 -3.684 6.422 1 96.94 94 SER A CA 1
ATOM 744 C C . SER A 1 94 ? 16.516 -2.479 6.895 1 96.94 94 SER A C 1
ATOM 746 O O . SER A 1 94 ? 16.219 -2.354 8.086 1 96.94 94 SER A O 1
ATOM 748 N N . ASN A 1 95 ? 16.281 -1.564 6.008 1 96.75 95 ASN A N 1
ATOM 749 C CA . ASN A 1 95 ? 15.398 -0.445 6.328 1 96.75 95 ASN A CA 1
ATOM 750 C C . ASN A 1 95 ? 13.93 -0.833 6.199 1 96.75 95 ASN A C 1
ATOM 752 O O . ASN A 1 95 ? 13.531 -1.44 5.207 1 96.75 95 ASN A O 1
ATOM 756 N N . GLU A 1 96 ? 13.148 -0.456 7.152 1 96.5 96 GLU A N 1
ATOM 757 C CA . GLU A 1 96 ? 11.773 -0.927 7.18 1 96.5 96 GLU A CA 1
ATOM 758 C C . GLU A 1 96 ? 10.922 -0.217 6.129 1 96.5 96 GLU A C 1
ATOM 760 O O . GLU A 1 96 ? 9.961 -0.785 5.613 1 96.5 96 GLU A O 1
ATOM 765 N N . GLU A 1 97 ? 11.258 0.995 5.852 1 97.69 97 GLU A N 1
ATOM 766 C CA . GLU A 1 97 ? 10.367 1.804 5.023 1 97.69 97 GLU A CA 1
ATOM 767 C C . GLU A 1 97 ? 10.734 1.688 3.545 1 97.69 97 GLU A C 1
ATOM 769 O O . GLU A 1 97 ? 9.859 1.729 2.678 1 97.69 97 GLU A O 1
ATOM 774 N N . TRP A 1 98 ? 12.031 1.555 3.248 1 98.06 98 TRP A N 1
ATOM 775 C CA . TRP A 1 98 ? 12.508 1.548 1.87 1 98.06 98 TRP A CA 1
ATOM 776 C C . TRP A 1 98 ? 13.508 0.418 1.647 1 98.06 98 TRP A C 1
ATOM 778 O O . TRP A 1 98 ? 14.555 0.365 2.305 1 98.06 98 TRP A O 1
ATOM 788 N N . TRP A 1 99 ? 13.141 -0.452 0.738 1 98.44 99 TRP A N 1
ATOM 789 C CA . TRP A 1 99 ? 14.008 -1.565 0.369 1 98.44 99 TRP A CA 1
ATOM 790 C C . TRP A 1 99 ? 14.789 -1.251 -0.903 1 98.44 99 TRP A C 1
ATOM 792 O O . TRP A 1 99 ? 14.406 -0.365 -1.67 1 98.44 99 TRP A O 1
ATOM 802 N N . ARG A 1 100 ? 15.883 -1.894 -1.093 1 98.5 100 ARG A N 1
ATOM 803 C CA . ARG A 1 100 ? 16.656 -1.822 -2.326 1 98.5 100 ARG A CA 1
ATOM 804 C C . ARG A 1 100 ? 16.5 -3.098 -3.148 1 98.5 100 ARG A C 1
ATOM 806 O O . ARG A 1 100 ? 16.562 -4.203 -2.605 1 98.5 100 ARG A O 1
ATOM 813 N N . GLY A 1 101 ? 16.219 -2.896 -4.402 1 98.5 101 GLY A N 1
ATOM 814 C CA . GLY A 1 101 ? 16.031 -4.047 -5.273 1 98.5 101 GLY A CA 1
ATOM 815 C C . GLY A 1 101 ? 16.609 -3.842 -6.664 1 98.5 101 GLY A C 1
ATOM 816 O O . GLY A 1 101 ? 17.125 -2.766 -6.977 1 98.5 101 GLY A O 1
ATOM 817 N N . LYS A 1 102 ? 16.531 -4.977 -7.414 1 98.06 102 LYS A N 1
ATOM 818 C CA . LYS A 1 102 ? 17.078 -5.004 -8.773 1 98.06 102 LYS A CA 1
ATOM 819 C C . LYS A 1 102 ? 16.047 -5.539 -9.766 1 98.06 102 LYS A C 1
ATOM 821 O O . LYS A 1 102 ? 15.352 -6.516 -9.477 1 98.06 102 LYS A O 1
ATOM 826 N N . ILE A 1 103 ? 15.844 -4.859 -10.867 1 97.5 103 ILE A N 1
ATOM 827 C CA . ILE A 1 103 ? 15.078 -5.293 -12.031 1 97.5 103 ILE A CA 1
ATOM 828 C C . ILE A 1 103 ? 15.961 -5.266 -13.273 1 97.5 103 ILE A C 1
ATOM 830 O O . ILE A 1 103 ? 16.312 -4.191 -13.773 1 97.5 103 ILE A O 1
ATOM 834 N N . GLY A 1 104 ? 16.281 -6.488 -13.797 1 94.75 104 GLY A N 1
ATOM 835 C CA . GLY A 1 104 ? 17.297 -6.508 -14.828 1 94.75 104 GLY A CA 1
ATOM 836 C C . GLY A 1 104 ? 18.625 -5.938 -14.367 1 94.75 104 GLY A C 1
ATOM 837 O O . GLY A 1 104 ? 19.219 -6.422 -13.398 1 94.75 104 GLY A O 1
ATOM 838 N N . GLU A 1 105 ? 19.047 -4.824 -14.906 1 96.06 105 GLU A N 1
ATOM 839 C CA . GLU A 1 105 ? 20.312 -4.184 -14.578 1 96.06 105 GLU A CA 1
ATOM 840 C C . GLU A 1 105 ? 20.094 -2.963 -13.688 1 96.06 105 GLU A C 1
ATOM 842 O O . GLU A 1 105 ? 21.062 -2.377 -13.195 1 96.06 105 GLU A O 1
ATOM 847 N N . LYS A 1 106 ? 18.875 -2.639 -13.477 1 97.44 106 LYS A N 1
ATOM 848 C CA . LYS A 1 106 ? 18.562 -1.423 -12.719 1 97.44 106 LYS A CA 1
ATOM 849 C C . LYS A 1 106 ? 18.422 -1.72 -11.234 1 97.44 106 LYS A C 1
ATOM 851 O O . LYS A 1 106 ? 17.703 -2.652 -10.852 1 97.44 106 LYS A O 1
ATOM 856 N N . VAL A 1 107 ? 19.125 -0.933 -10.438 1 98.38 107 VAL A N 1
ATOM 857 C CA . VAL A 1 107 ? 19.062 -1.034 -8.984 1 98.38 107 VAL A CA 1
ATOM 858 C C . VAL A 1 107 ? 18.422 0.228 -8.406 1 98.38 107 VAL A C 1
ATOM 860 O O . VAL A 1 107 ? 18.719 1.34 -8.852 1 98.38 107 VAL A O 1
ATOM 863 N N . GLY A 1 108 ? 17.516 0.052 -7.41 1 98.62 108 GLY A N 1
ATOM 864 C CA . GLY A 1 108 ? 16.906 1.229 -6.824 1 98.62 108 GLY A CA 1
ATOM 865 C C . GLY A 1 108 ? 16.047 0.908 -5.613 1 98.62 108 GLY A C 1
ATOM 866 O O . GLY A 1 108 ? 15.938 -0.252 -5.207 1 98.62 108 GLY A O 1
ATOM 867 N N . PHE A 1 109 ? 15.516 1.965 -5.035 1 98.38 109 PHE A N 1
ATOM 868 C CA . PHE A 1 109 ? 14.719 1.849 -3.818 1 98.38 109 PHE A CA 1
ATOM 869 C C . PHE A 1 109 ? 13.227 1.8 -4.148 1 98.38 109 PHE A C 1
ATOM 871 O O . PHE A 1 109 ? 12.805 2.299 -5.191 1 98.38 109 PHE A O 1
ATOM 878 N N . PHE A 1 110 ? 12.484 1.24 -3.295 1 97.62 110 PHE A N 1
ATOM 879 C CA . PHE A 1 110 ? 11.031 1.198 -3.383 1 97.62 110 PHE A CA 1
ATOM 880 C C . PHE A 1 110 ? 10.414 0.825 -2.039 1 97.62 110 PHE A C 1
ATOM 882 O O . PHE A 1 110 ? 11.07 0.187 -1.209 1 97.62 110 PHE A O 1
ATOM 889 N N . PRO A 1 111 ? 9.188 1.211 -1.804 1 97 111 PRO A N 1
ATOM 890 C CA . PRO A 1 111 ? 8.508 0.773 -0.579 1 97 111 PRO A CA 1
ATOM 891 C C . PRO A 1 111 ? 8.133 -0.707 -0.61 1 97 111 PRO A C 1
ATOM 893 O O . PRO A 1 111 ? 7.621 -1.196 -1.62 1 97 111 PRO A O 1
ATOM 896 N N . PRO A 1 112 ? 8.281 -1.407 0.462 1 96.94 112 PRO A N 1
ATOM 897 C CA . PRO A 1 112 ? 8.078 -2.857 0.456 1 96.94 112 PRO A CA 1
ATOM 898 C C . PRO A 1 112 ? 6.617 -3.248 0.266 1 96.94 112 PRO A C 1
ATOM 900 O O . PRO A 1 112 ? 6.32 -4.375 -0.139 1 96.94 112 PRO A O 1
ATOM 903 N N . ASN A 1 113 ? 5.629 -2.336 0.554 1 95.94 113 ASN A N 1
ATOM 904 C CA . ASN A 1 113 ? 4.219 -2.701 0.469 1 95.94 113 ASN A CA 1
ATOM 905 C C . ASN A 1 113 ? 3.744 -2.771 -0.98 1 95.94 113 ASN A C 1
ATOM 907 O O . ASN A 1 113 ? 2.57 -3.039 -1.241 1 95.94 113 ASN A O 1
ATOM 911 N N . PHE A 1 114 ? 4.602 -2.623 -1.906 1 97.12 114 PHE A N 1
ATOM 912 C CA . PHE A 1 114 ? 4.246 -2.668 -3.32 1 97.12 114 PHE A CA 1
ATOM 913 C C . PHE A 1 114 ? 4.57 -4.031 -3.916 1 97.12 114 PHE A C 1
ATOM 915 O O . PHE A 1 114 ? 4.285 -4.289 -5.086 1 97.12 114 PHE A O 1
ATOM 922 N N . ILE A 1 115 ? 5.184 -4.902 -3.143 1 98.12 115 ILE A N 1
ATOM 923 C CA . ILE A 1 115 ? 5.574 -6.199 -3.682 1 98.12 115 ILE A CA 1
ATOM 924 C C . ILE A 1 115 ? 5.031 -7.316 -2.791 1 98.12 115 ILE A C 1
ATOM 926 O O . ILE A 1 115 ? 4.551 -7.059 -1.686 1 98.12 115 ILE A O 1
ATOM 930 N N . ILE A 1 116 ? 5.121 -8.523 -3.275 1 98.31 116 ILE A N 1
ATOM 931 C CA . ILE A 1 116 ? 4.738 -9.711 -2.52 1 98.31 116 ILE A CA 1
ATOM 932 C C . ILE A 1 116 ? 5.73 -10.844 -2.791 1 98.31 116 ILE A C 1
ATOM 934 O O . ILE A 1 116 ? 6.211 -11 -3.916 1 98.31 116 ILE A O 1
ATOM 938 N N . ARG A 1 117 ? 6.02 -11.586 -1.774 1 97.81 117 ARG A N 1
AT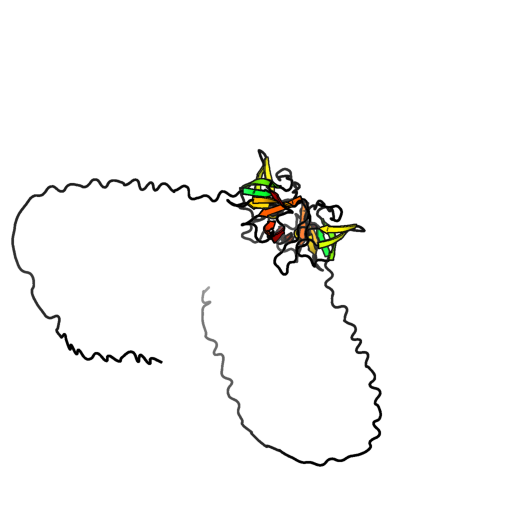OM 939 C CA . ARG A 1 117 ? 6.953 -12.703 -1.859 1 97.81 117 ARG A CA 1
ATOM 940 C C . ARG A 1 117 ? 6.301 -13.914 -2.527 1 97.81 117 ARG A C 1
ATOM 942 O O . ARG A 1 117 ? 5.129 -14.203 -2.279 1 97.81 117 ARG A O 1
ATOM 949 N N . VAL A 1 118 ? 7.035 -14.586 -3.35 1 97.69 118 VAL A N 1
ATOM 950 C CA . VAL A 1 118 ? 6.629 -15.828 -3.99 1 97.69 118 VAL A CA 1
ATOM 951 C C . VAL A 1 118 ? 7.57 -16.953 -3.578 1 97.69 118 VAL A C 1
ATOM 953 O O . VAL A 1 118 ? 8.773 -16.891 -3.832 1 97.69 118 VAL A O 1
ATOM 956 N N . ARG A 1 119 ? 7.055 -17.922 -2.924 1 96.5 119 ARG A N 1
ATOM 957 C CA . ARG A 1 119 ? 7.848 -19.062 -2.461 1 96.5 119 ARG A CA 1
ATOM 958 C C . ARG A 1 119 ? 7.773 -20.219 -3.449 1 96.5 119 ARG A C 1
ATOM 960 O O . ARG A 1 119 ? 6.969 -20.203 -4.379 1 96.5 119 ARG A O 1
ATOM 967 N N . SER A 1 120 ? 8.68 -21.188 -3.193 1 94.12 120 SER A N 1
ATOM 968 C CA . SER A 1 120 ? 8.656 -22.391 -4.016 1 94.12 120 SER A CA 1
ATOM 969 C C . SER A 1 120 ? 7.285 -23.062 -3.982 1 94.12 120 SER A C 1
ATOM 971 O O . SER A 1 120 ? 6.695 -23.219 -2.912 1 94.12 120 SER A O 1
ATOM 973 N N . GLY A 1 121 ? 6.777 -23.359 -5.109 1 93.94 121 GLY A N 1
ATOM 974 C CA . GLY A 1 121 ? 5.488 -24.031 -5.207 1 93.94 121 GLY A CA 1
ATOM 975 C C . GLY A 1 121 ? 4.328 -23.078 -5.383 1 93.94 121 GLY A C 1
ATOM 976 O O . GLY A 1 121 ? 3.207 -23.5 -5.672 1 93.94 121 GLY A O 1
ATOM 977 N N . GLU A 1 122 ? 4.586 -21.797 -5.207 1 97.88 122 GLU A N 1
ATOM 978 C CA . GLU A 1 122 ? 3.551 -20.781 -5.41 1 97.88 122 GLU A CA 1
ATOM 979 C C . GLU A 1 122 ? 3.562 -20.25 -6.844 1 97.88 122 GLU A C 1
ATOM 981 O O . GLU A 1 122 ? 4.574 -20.359 -7.539 1 97.88 122 GLU A O 1
ATOM 986 N N . ARG A 1 123 ? 2.434 -19.75 -7.27 1 98.25 123 ARG A N 1
ATOM 987 C CA . ARG A 1 123 ? 2.279 -19.266 -8.641 1 98.25 123 ARG A CA 1
ATOM 988 C C . ARG A 1 123 ? 1.743 -17.844 -8.656 1 98.25 123 ARG A C 1
ATOM 990 O O . ARG A 1 123 ? 0.936 -17.469 -7.809 1 98.25 123 ARG A O 1
ATOM 997 N N . VAL A 1 124 ? 2.186 -17.141 -9.633 1 98.75 124 VAL A N 1
ATOM 998 C CA . VAL A 1 124 ? 1.731 -15.758 -9.789 1 98.75 124 VAL A CA 1
ATOM 999 C C . VAL A 1 124 ? 0.654 -15.688 -10.875 1 98.75 124 VAL A C 1
ATOM 1001 O O . VAL A 1 124 ? 0.813 -16.25 -11.953 1 98.75 124 VAL A O 1
ATOM 1004 N N . HIS A 1 125 ? -0.43 -15.008 -10.531 1 98.88 125 HIS A N 1
ATOM 1005 C CA . HIS A 1 125 ? -1.529 -14.875 -11.477 1 98.88 125 HIS A CA 1
ATOM 1006 C C . HIS A 1 125 ? -1.932 -13.414 -11.656 1 98.88 125 HIS A C 1
ATOM 1008 O O . HIS A 1 125 ? -1.7 -12.594 -10.766 1 98.88 125 HIS A O 1
ATOM 1014 N N . ARG A 1 126 ? -2.535 -13.141 -12.773 1 98.75 126 ARG A N 1
ATOM 1015 C CA . ARG A 1 126 ? -3.275 -11.914 -13.039 1 98.75 126 ARG A CA 1
ATOM 1016 C C . ARG A 1 126 ? -4.773 -12.18 -13.117 1 98.75 126 ARG A C 1
ATOM 1018 O O . ARG A 1 126 ? -5.207 -13.18 -13.703 1 98.75 126 ARG A O 1
ATOM 1025 N N . VAL A 1 127 ? -5.477 -11.359 -12.484 1 98.81 127 VAL A N 1
ATOM 1026 C CA . VAL A 1 127 ? -6.93 -11.469 -12.516 1 98.81 127 VAL A CA 1
ATOM 1027 C C . VAL A 1 127 ? -7.457 -11.062 -13.891 1 98.81 127 VAL A C 1
ATOM 1029 O O . VAL A 1 127 ? -7.137 -9.984 -14.383 1 98.81 127 VAL A O 1
ATOM 1032 N N . THR A 1 128 ? -8.281 -11.891 -14.531 1 98.75 128 THR A N 1
ATOM 1033 C CA . THR A 1 128 ? -8.75 -11.617 -15.883 1 98.75 128 THR A CA 1
ATOM 1034 C C . THR A 1 128 ? -10.164 -11.039 -15.859 1 98.75 128 THR A C 1
ATOM 1036 O O . THR A 1 128 ? -10.625 -10.484 -16.844 1 98.75 128 THR A O 1
ATOM 1039 N N . ARG A 1 129 ? -10.867 -11.273 -14.711 1 98.56 129 ARG A N 1
ATOM 1040 C CA . ARG A 1 129 ? -12.211 -10.75 -14.516 1 98.56 129 ARG A CA 1
ATOM 1041 C C . ARG A 1 129 ? -12.445 -10.359 -13.062 1 98.56 129 ARG A C 1
ATOM 1043 O O . ARG A 1 129 ? -12.133 -11.125 -12.148 1 98.56 129 ARG A O 1
ATOM 1050 N N . SER A 1 130 ? -13.047 -9.227 -12.906 1 98.62 130 SER A N 1
ATOM 1051 C CA . SER A 1 130 ? -13.328 -8.758 -11.555 1 98.62 130 SER A CA 1
ATOM 1052 C C . SER A 1 130 ? -14.352 -9.648 -10.852 1 98.62 130 SER A C 1
ATOM 1054 O O . SER A 1 130 ? -15.219 -10.234 -11.508 1 98.62 130 SER A O 1
ATOM 1056 N N . PHE A 1 131 ? -14.219 -9.727 -9.5 1 98.5 131 PHE A N 1
ATOM 1057 C CA . PHE A 1 131 ? -15.07 -10.57 -8.664 1 98.5 131 PHE A CA 1
ATOM 1058 C C . PHE A 1 131 ? -15.234 -9.969 -7.277 1 98.5 131 PHE A C 1
ATOM 1060 O O . PHE A 1 131 ? -14.258 -9.609 -6.625 1 98.5 131 PHE A O 1
ATOM 1067 N N . VAL A 1 132 ? -16.531 -9.727 -6.949 1 98.19 132 VAL A N 1
ATOM 1068 C CA . VAL A 1 132 ? -16.828 -9.273 -5.598 1 98.19 132 VAL A CA 1
ATOM 1069 C C . VAL A 1 132 ? -17.031 -10.477 -4.676 1 98.19 132 VAL A C 1
ATOM 1071 O O . VAL A 1 132 ? -18.031 -11.188 -4.785 1 98.19 132 VAL A O 1
ATOM 1074 N N . GLY A 1 133 ? -16.094 -10.625 -3.785 1 98.44 133 GLY A N 1
ATOM 1075 C CA . GLY A 1 133 ? -16.125 -11.789 -2.924 1 98.44 133 GLY A CA 1
ATOM 1076 C C . GLY A 1 133 ? -17.062 -11.641 -1.738 1 98.44 133 GLY A C 1
ATOM 1077 O O . GLY A 1 133 ? -17.219 -10.539 -1.206 1 98.44 133 GLY A O 1
ATOM 1078 N N . ASN A 1 134 ? -17.594 -12.758 -1.326 1 97.88 134 ASN A N 1
ATOM 1079 C CA . ASN A 1 134 ? -18.312 -12.859 -0.065 1 97.88 134 ASN A CA 1
ATOM 1080 C C . ASN A 1 134 ? -17.375 -13.156 1.101 1 97.88 134 ASN A C 1
ATOM 1082 O O . ASN A 1 134 ? -16.938 -14.297 1.281 1 97.88 134 ASN A O 1
ATOM 1086 N N . ARG A 1 135 ? -17.156 -12.164 1.892 1 95.94 135 ARG A N 1
ATOM 1087 C CA . ARG A 1 135 ? -16.172 -12.297 2.963 1 95.94 135 ARG A CA 1
ATOM 1088 C C . ARG A 1 135 ? -16.641 -13.297 4.012 1 95.94 135 ARG A C 1
ATOM 1090 O O . ARG A 1 135 ? -15.82 -13.953 4.66 1 95.94 135 ARG A O 1
ATOM 1097 N N . GLU A 1 136 ? -17.844 -13.414 4.145 1 97.19 136 GLU A N 1
ATOM 1098 C CA . GLU A 1 136 ? -18.406 -14.305 5.152 1 97.19 136 GLU A CA 1
ATOM 1099 C C . GLU A 1 136 ? -17.984 -15.75 4.898 1 97.19 136 GLU A C 1
ATOM 1101 O O . GLU A 1 136 ? -17.906 -16.547 5.832 1 97.19 136 GLU A O 1
ATOM 1106 N N . ILE A 1 137 ? -17.703 -16.094 3.627 1 97.69 137 ILE A N 1
ATOM 1107 C CA . ILE A 1 137 ? -17.312 -17.469 3.309 1 97.69 137 ILE A CA 1
ATOM 1108 C C . ILE A 1 137 ? -15.859 -17.5 2.869 1 97.69 137 ILE A C 1
ATOM 1110 O O . ILE A 1 137 ? -15.445 -18.391 2.131 1 97.69 137 ILE A O 1
ATOM 1114 N N . GLY A 1 138 ? -15.102 -16.375 3.154 1 97.94 138 GLY A N 1
ATOM 1115 C CA . GLY A 1 138 ? -13.656 -16.359 2.99 1 97.94 138 GLY A CA 1
ATOM 1116 C C . GLY A 1 138 ? -13.211 -15.914 1.609 1 97.94 138 GLY A C 1
ATOM 1117 O O . GLY A 1 138 ? -12.047 -16.078 1.242 1 97.94 138 GLY A O 1
ATOM 1118 N N . GLN A 1 139 ? -14.141 -15.32 0.818 1 98.69 139 GLN A N 1
ATOM 1119 C CA . GLN A 1 139 ? -13.789 -14.875 -0.524 1 98.69 139 GLN A CA 1
ATOM 1120 C C . GLN A 1 139 ? -13.195 -13.469 -0.494 1 98.69 139 GLN A C 1
ATOM 1122 O O . GLN A 1 139 ? -13.422 -12.711 0.456 1 98.69 139 GLN A O 1
ATOM 1127 N N . ILE A 1 140 ? -12.508 -13.18 -1.516 1 98.75 140 ILE A N 1
ATOM 1128 C CA . ILE A 1 140 ? -11.852 -11.883 -1.619 1 98.75 140 ILE A CA 1
ATOM 1129 C C . ILE A 1 140 ? -12.32 -11.164 -2.883 1 98.75 140 ILE A C 1
ATOM 1131 O O . ILE A 1 140 ? -12.641 -11.805 -3.885 1 98.75 140 ILE A O 1
ATOM 1135 N N . THR A 1 141 ? -12.383 -9.867 -2.785 1 98.75 141 THR A N 1
ATOM 1136 C CA . THR A 1 141 ? -12.703 -9.039 -3.941 1 98.75 141 THR A CA 1
ATOM 1137 C C . THR A 1 141 ? -11.43 -8.625 -4.676 1 98.75 141 THR A C 1
ATOM 1139 O O . THR A 1 141 ? -10.508 -8.07 -4.074 1 98.75 141 THR A O 1
ATOM 1142 N N . LEU A 1 142 ? -11.406 -8.953 -5.973 1 98.62 142 LEU A N 1
ATOM 1143 C CA . LEU A 1 142 ? -10.297 -8.539 -6.82 1 98.62 142 LEU A CA 1
ATOM 1144 C C . LEU A 1 142 ? -10.797 -7.977 -8.141 1 98.62 142 LEU A C 1
ATOM 1146 O O . LEU A 1 142 ? -11.836 -8.406 -8.648 1 98.62 142 LEU A O 1
ATOM 1150 N N . LYS A 1 143 ? -10.07 -7.07 -8.633 1 98.12 143 LYS A N 1
ATOM 1151 C CA . LYS A 1 143 ? -10.414 -6.465 -9.922 1 98.12 143 LYS A CA 1
ATOM 1152 C C . LYS A 1 143 ? -9.539 -7.016 -11.039 1 98.12 143 LYS A C 1
ATOM 1154 O O . LYS A 1 143 ? -8.445 -7.535 -10.781 1 98.12 143 LYS A O 1
ATOM 1159 N N . LYS A 1 144 ? -10.055 -6.832 -12.188 1 97.94 144 LYS A N 1
ATOM 1160 C CA . LYS A 1 144 ? -9.273 -7.199 -13.367 1 97.94 144 LYS A CA 1
ATOM 1161 C C . LYS A 1 144 ? -7.895 -6.539 -13.336 1 97.94 144 LYS A C 1
ATOM 1163 O O . LYS A 1 144 ? -7.762 -5.391 -12.922 1 97.94 144 LYS A O 1
ATOM 1168 N N . ASP A 1 145 ? -6.793 -7.312 -13.773 1 97.12 145 ASP A N 1
ATOM 1169 C CA . ASP A 1 145 ? -5.402 -6.906 -13.969 1 97.12 145 ASP A CA 1
ATOM 1170 C C . ASP A 1 145 ? -4.648 -6.871 -12.641 1 97.12 145 ASP A C 1
ATOM 1172 O O . ASP A 1 145 ? -3.436 -6.66 -12.609 1 97.12 145 ASP A O 1
ATOM 1176 N N . GLN A 1 146 ? -5.32 -7.152 -11.5 1 98.19 146 GLN A N 1
ATOM 1177 C CA . GLN A 1 146 ? -4.625 -7.281 -10.219 1 98.19 146 GLN A CA 1
ATOM 1178 C C . GLN A 1 146 ? -3.709 -8.5 -10.211 1 98.19 146 GLN A C 1
ATOM 1180 O O . GLN A 1 146 ? -3.992 -9.5 -10.875 1 98.19 146 GLN A O 1
ATOM 1185 N N . ILE A 1 147 ? -2.594 -8.367 -9.5 1 98.69 147 ILE A N 1
ATOM 1186 C CA . ILE A 1 147 ? -1.626 -9.453 -9.367 1 98.69 147 ILE A CA 1
ATOM 1187 C C . ILE A 1 147 ? -1.848 -10.18 -8.039 1 98.69 147 ILE A C 1
ATOM 1189 O O . ILE A 1 147 ? -2.041 -9.547 -7 1 98.69 147 ILE A O 1
ATOM 1193 N N . VAL A 1 148 ? -1.845 -11.531 -8.094 1 98.88 148 VAL A N 1
ATOM 1194 C CA . VAL A 1 148 ? -2.025 -12.32 -6.883 1 98.88 148 VAL A CA 1
ATOM 1195 C C . VAL A 1 148 ? -1.09 -13.531 -6.906 1 98.88 148 VAL A C 1
ATOM 1197 O O . VAL A 1 148 ? -0.596 -13.914 -7.969 1 98.88 148 VAL A O 1
ATOM 1200 N N . VAL A 1 149 ? -0.812 -14.016 -5.734 1 98.88 149 VAL A N 1
ATOM 1201 C CA . VAL A 1 149 ? -0.043 -15.25 -5.57 1 98.88 149 VAL A CA 1
ATOM 1202 C C . VAL A 1 149 ? -0.958 -16.375 -5.074 1 98.88 149 VAL A C 1
ATOM 1204 O O . VAL A 1 149 ? -1.688 -16.188 -4.098 1 98.88 149 VAL A O 1
ATOM 1207 N N . GLN A 1 150 ? -0.981 -17.406 -5.809 1 98.75 150 GLN A N 1
ATOM 1208 C CA . GLN A 1 150 ? -1.769 -18.578 -5.438 1 98.75 150 GLN A CA 1
ATOM 1209 C C . GLN A 1 150 ? -0.997 -19.484 -4.48 1 98.75 150 GLN A C 1
ATOM 1211 O O . GLN A 1 150 ? 0.155 -19.828 -4.742 1 98.75 150 GLN A O 1
ATOM 1216 N N . LYS A 1 151 ? -1.686 -19.75 -3.428 1 95.56 151 LYS A N 1
ATOM 1217 C CA . LYS A 1 151 ? -1.125 -20.703 -2.473 1 95.56 151 LYS A CA 1
ATOM 1218 C C . LYS A 1 151 ? -2.014 -21.938 -2.344 1 95.56 151 LYS A C 1
ATOM 1220 O O . LYS A 1 151 ? -3.203 -21.828 -2.045 1 95.56 151 LYS A O 1
ATOM 1225 N N . GLY A 1 152 ? -1.465 -23.078 -2.664 1 94.81 152 GLY A N 1
ATOM 1226 C CA . GLY A 1 152 ? -2.219 -24.312 -2.551 1 94.81 152 GLY A CA 1
ATOM 1227 C C . GLY A 1 152 ? -2.986 -24.672 -3.812 1 94.81 152 GLY A C 1
ATOM 1228 O O . GLY A 1 152 ? -2.854 -23.984 -4.832 1 94.81 152 GLY A O 1
ATOM 1229 N N . ASP A 1 153 ? -3.846 -25.719 -3.68 1 96.88 153 ASP A N 1
ATOM 1230 C CA . ASP A 1 153 ? -4.516 -26.281 -4.848 1 96.88 153 ASP A CA 1
ATOM 1231 C C . ASP A 1 153 ? -5.957 -25.781 -4.949 1 96.88 153 ASP A C 1
ATOM 1233 O O . ASP A 1 153 ? -6.539 -25.359 -3.953 1 96.88 153 ASP A O 1
ATOM 1237 N N . GLU A 1 154 ? -6.43 -25.828 -6.172 1 97 154 GLU A N 1
ATOM 1238 C CA . GLU A 1 154 ? -7.832 -25.516 -6.434 1 97 154 GLU A CA 1
ATOM 1239 C C . GLU A 1 154 ? -8.766 -26.5 -5.73 1 97 154 GLU A C 1
ATOM 1241 O O . GLU A 1 154 ? -8.508 -27.703 -5.719 1 97 154 GLU A O 1
ATOM 1246 N N . ALA A 1 155 ? -9.828 -25.984 -5.086 1 96.94 155 ALA A N 1
ATOM 1247 C CA . ALA A 1 155 ? -10.922 -26.766 -4.52 1 96.94 155 ALA A CA 1
ATOM 1248 C C . ALA A 1 155 ? -12.273 -26.141 -4.844 1 96.94 155 ALA A C 1
ATOM 1250 O O . ALA A 1 155 ? -12.516 -24.984 -4.52 1 96.94 155 ALA A O 1
ATOM 1251 N N . GLY A 1 156 ? -13.172 -26.938 -5.508 1 97.38 156 GLY A N 1
ATOM 1252 C CA . GLY A 1 156 ? -14.508 -26.438 -5.781 1 97.38 156 GLY A CA 1
ATOM 1253 C C . GLY A 1 156 ? -14.516 -25.219 -6.699 1 97.38 156 GLY A C 1
ATOM 1254 O O . GLY A 1 156 ? -15.32 -24.312 -6.523 1 97.38 156 GLY A O 1
ATOM 1255 N N . GLY A 1 157 ? -13.562 -25.047 -7.477 1 98.38 157 GLY A N 1
ATOM 1256 C CA . GLY A 1 157 ? -13.508 -23.953 -8.438 1 98.38 157 GLY A CA 1
ATOM 1257 C C . GLY A 1 157 ? -12.844 -22.719 -7.887 1 98.38 157 GLY A C 1
ATOM 1258 O O . GLY A 1 157 ? -12.773 -21.688 -8.57 1 98.38 157 GLY A O 1
ATOM 1259 N N . TYR A 1 158 ? -12.406 -22.859 -6.598 1 98.75 158 TYR A N 1
ATOM 1260 C CA . TYR A 1 158 ? -11.766 -21.719 -5.953 1 98.75 158 TYR A CA 1
ATOM 1261 C C . TYR A 1 158 ? -10.336 -22.062 -5.531 1 98.75 158 TYR A C 1
ATOM 1263 O O . TYR A 1 158 ? -10.008 -23.234 -5.332 1 98.75 158 TYR A O 1
ATOM 1271 N N . VAL A 1 159 ? -9.516 -21.078 -5.434 1 98.81 159 VAL A N 1
ATOM 1272 C CA . VAL A 1 159 ? -8.164 -21.219 -4.906 1 98.81 159 VAL A CA 1
ATOM 1273 C C . VAL A 1 159 ? -7.863 -20.094 -3.926 1 98.81 159 VAL A C 1
ATOM 1275 O O . VAL A 1 159 ? -8.445 -19.016 -4.023 1 98.81 159 VAL A O 1
ATOM 1278 N N . LYS A 1 160 ? -7.055 -20.328 -3.031 1 98.75 160 LYS A N 1
ATOM 1279 C CA . LYS A 1 160 ? -6.609 -19.312 -2.092 1 98.75 160 LYS A CA 1
ATOM 1280 C C . LYS A 1 160 ? -5.539 -18.422 -2.715 1 98.75 160 LYS A C 1
ATOM 1282 O O . LYS A 1 160 ? -4.539 -18.906 -3.236 1 98.75 160 LYS A O 1
ATOM 1287 N N . VAL A 1 161 ? -5.746 -17.109 -2.668 1 98.94 161 VAL A N 1
ATOM 1288 C CA . VAL A 1 161 ? -4.789 -16.188 -3.26 1 98.94 161 VAL A CA 1
ATOM 1289 C C . VAL A 1 161 ? -4.43 -15.094 -2.252 1 98.94 161 VAL A C 1
ATOM 1291 O O . VAL A 1 161 ? -5.188 -14.836 -1.312 1 98.94 161 VAL A O 1
ATOM 1294 N N . TYR A 1 162 ? -3.271 -14.602 -2.527 1 98.62 162 TYR A N 1
ATOM 1295 C CA . TYR A 1 162 ? -2.73 -13.516 -1.712 1 98.62 162 TYR A CA 1
ATOM 1296 C C . TYR A 1 162 ? -2.426 -12.297 -2.564 1 98.62 162 TYR A C 1
ATOM 1298 O O . TYR A 1 162 ? -1.896 -12.414 -3.672 1 98.62 162 TYR A O 1
ATOM 1306 N N . THR A 1 163 ? -2.727 -11.109 -2.08 1 98 163 THR A N 1
ATOM 1307 C CA . THR A 1 163 ? -2.293 -9.828 -2.623 1 98 163 THR A CA 1
ATOM 1308 C C . THR A 1 163 ? -1.877 -8.875 -1.501 1 98 163 THR A C 1
ATOM 1310 O O . THR A 1 163 ? -2.727 -8.242 -0.873 1 98 163 THR A O 1
ATOM 1313 N N . GLY A 1 164 ? -0.622 -8.789 -1.332 1 93.75 164 GLY A N 1
ATOM 1314 C CA . GLY A 1 164 ? -0.139 -8.125 -0.131 1 93.75 164 GLY A CA 1
ATOM 1315 C C . GLY A 1 164 ? -0.485 -8.875 1.144 1 93.75 164 GLY A C 1
ATOM 1316 O O . GLY A 1 164 ? -0.19 -10.062 1.271 1 93.75 164 GLY A O 1
ATOM 1317 N N . ARG A 1 165 ? -1.146 -8.156 2.029 1 93.38 165 ARG A N 1
ATOM 1318 C CA . ARG A 1 165 ? -1.521 -8.758 3.305 1 93.38 165 ARG A CA 1
ATOM 1319 C C . ARG A 1 165 ? -2.9 -9.406 3.221 1 93.38 165 ARG A C 1
ATOM 1321 O O . ARG A 1 165 ? -3.32 -10.109 4.141 1 93.38 165 ARG A O 1
ATOM 1328 N N . LYS A 1 166 ? -3.557 -9.234 2.162 1 96.69 166 LYS A N 1
ATOM 1329 C CA . LYS A 1 166 ? -4.906 -9.758 1.991 1 96.69 166 LYS A CA 1
ATOM 1330 C C . LYS A 1 166 ? -4.875 -11.18 1.422 1 96.69 166 LYS A C 1
ATOM 1332 O O . LYS A 1 166 ? -4.02 -11.5 0.599 1 96.69 166 LYS A O 1
ATOM 1337 N N . VAL A 1 167 ? -5.871 -11.914 1.88 1 98.31 167 VAL A N 1
ATOM 1338 C CA . VAL A 1 167 ? -5.969 -13.305 1.448 1 98.31 167 VAL A CA 1
ATOM 1339 C C . VAL A 1 167 ? -7.438 -13.703 1.335 1 98.31 167 VAL A C 1
ATOM 1341 O O . VAL A 1 167 ? -8.281 -13.227 2.096 1 98.31 167 VAL A O 1
ATOM 1344 N N . GLY A 1 168 ? -7.754 -14.516 0.372 1 98.75 168 GLY A N 1
ATOM 1345 C CA . GLY A 1 168 ? -9.094 -15.062 0.265 1 98.75 168 GLY A CA 1
ATOM 1346 C C . GLY A 1 168 ? -9.266 -16.016 -0.904 1 98.75 168 GLY A C 1
ATOM 1347 O O . GLY A 1 168 ? -8.336 -16.203 -1.69 1 98.75 168 GLY A O 1
ATOM 1348 N N . LEU A 1 169 ? -10.406 -16.672 -0.894 1 98.88 169 LEU A N 1
ATOM 1349 C CA . LEU A 1 169 ? -10.766 -17.578 -1.98 1 98.88 169 LEU A CA 1
ATOM 1350 C C . LEU A 1 169 ? -11.219 -16.812 -3.211 1 98.88 169 LEU A C 1
ATOM 1352 O O . LEU A 1 169 ? -11.945 -15.812 -3.092 1 98.88 169 LEU A O 1
ATOM 1356 N N . PHE A 1 170 ? -10.828 -17.281 -4.316 1 98.88 170 PHE A N 1
ATOM 1357 C CA . PHE A 1 170 ? -11.148 -16.609 -5.574 1 98.88 170 PHE A CA 1
ATOM 1358 C C . PHE A 1 170 ? -11.398 -17.641 -6.676 1 98.88 170 PHE A C 1
ATOM 1360 O O . PHE A 1 170 ? -10.727 -18.656 -6.746 1 98.88 170 PHE A O 1
ATOM 1367 N N . PRO A 1 171 ? -12.273 -17.344 -7.609 1 98.88 171 PRO A N 1
ATOM 1368 C CA . PRO A 1 171 ? -12.562 -18.297 -8.695 1 98.88 171 PRO A CA 1
ATOM 1369 C C . PRO A 1 171 ? -11.359 -18.547 -9.594 1 98.88 171 PRO A C 1
ATOM 1371 O O . PRO A 1 171 ? -10.789 -17.594 -10.148 1 98.88 171 PRO A O 1
ATOM 1374 N N . THR A 1 172 ? -11.086 -19.781 -9.836 1 98.81 172 THR A N 1
ATOM 1375 C CA . THR A 1 172 ? -9.906 -20.156 -10.609 1 98.81 172 THR A CA 1
ATOM 1376 C C . THR A 1 172 ? -10.047 -19.719 -12.062 1 98.81 172 THR A C 1
ATOM 1378 O O . THR A 1 172 ? -9.055 -19.375 -12.711 1 98.81 172 THR A O 1
ATOM 1381 N N . ASP A 1 173 ? -11.25 -19.719 -12.547 1 98.75 173 ASP A N 1
ATOM 1382 C CA . ASP A 1 173 ? -11.5 -19.406 -13.953 1 98.75 173 ASP A CA 1
ATOM 1383 C C . ASP A 1 173 ? -11.211 -17.938 -14.242 1 98.75 173 ASP A C 1
ATOM 1385 O O . ASP A 1 173 ? -11.148 -17.531 -15.406 1 98.75 173 ASP A O 1
ATOM 1389 N N . PHE A 1 174 ? -11.031 -17.156 -13.234 1 98.88 174 PHE A N 1
ATOM 1390 C CA . PHE A 1 174 ? -10.781 -15.719 -13.406 1 98.88 174 PHE A CA 1
ATOM 1391 C C . PHE A 1 174 ? -9.305 -15.406 -13.234 1 98.88 174 PHE A C 1
ATOM 1393 O O . PHE A 1 174 ? -8.938 -14.25 -13.008 1 98.88 174 PHE A O 1
ATOM 1400 N N . LEU A 1 175 ? -8.484 -16.422 -13.297 1 98.81 175 LEU A N 1
ATOM 1401 C CA . LEU A 1 175 ? -7.047 -16.234 -13.102 1 98.81 175 LEU A CA 1
ATOM 1402 C C . LEU A 1 175 ? -6.266 -16.703 -14.328 1 98.81 175 LEU A C 1
ATOM 1404 O O . LEU A 1 175 ? -6.617 -17.719 -14.945 1 98.81 175 LEU A O 1
ATOM 1408 N N . GLU A 1 176 ? -5.246 -15.969 -14.656 1 98.81 176 GLU A N 1
ATOM 1409 C CA . GLU A 1 176 ? -4.262 -16.359 -15.664 1 98.81 176 GLU A CA 1
ATOM 1410 C C . GLU A 1 176 ? -2.854 -16.391 -15.078 1 98.81 176 GLU A C 1
ATOM 1412 O O . GLU A 1 176 ? -2.367 -15.375 -14.562 1 98.81 176 GLU A O 1
ATOM 1417 N N . GLU A 1 177 ? -2.24 -17.531 -15.133 1 98.31 177 GLU A N 1
ATOM 1418 C CA . GLU A 1 177 ? -0.878 -17.625 -14.617 1 98.31 177 GLU A CA 1
ATOM 1419 C C . GLU A 1 177 ? 0.088 -16.797 -15.461 1 98.31 177 GLU A C 1
ATOM 1421 O O . GLU A 1 177 ? 0.019 -16.828 -16.688 1 98.31 177 GLU A O 1
ATOM 1426 N N . ILE A 1 178 ? 0.901 -16.109 -14.773 1 97.62 178 ILE A N 1
ATOM 1427 C CA . ILE A 1 178 ? 1.873 -15.297 -15.5 1 97.62 178 ILE A CA 1
ATOM 1428 C C . ILE A 1 178 ? 3.283 -15.625 -15.016 1 97.62 178 ILE A C 1
ATOM 1430 O O . ILE A 1 178 ? 3.467 -16.094 -13.891 1 97.62 178 ILE A O 1
ATOM 1434 N N . MET B 1 1 ? 35.156 23 55.531 1 19.98 1 MET B N 1
ATOM 1435 C CA . MET B 1 1 ? 34.188 22.656 56.562 1 19.98 1 MET B CA 1
ATOM 1436 C C . MET B 1 1 ? 33.344 21.453 56.156 1 19.98 1 MET B C 1
ATOM 1438 O O . MET B 1 1 ? 33.062 21.281 54.969 1 19.98 1 MET B O 1
ATOM 1442 N N . ALA B 1 2 ? 32.781 20.516 57.094 1 18.28 2 ALA B N 1
ATOM 1443 C CA . ALA B 1 2 ? 32.469 19.078 57.125 1 18.28 2 ALA B CA 1
ATOM 1444 C C . ALA B 1 2 ? 31.281 18.766 56.219 1 18.28 2 ALA B C 1
ATOM 1446 O O . ALA B 1 2 ? 30.484 19.641 55.906 1 18.28 2 ALA B O 1
ATOM 1447 N N . ASN B 1 3 ? 30.891 17.453 55.906 1 18.19 3 ASN B N 1
ATOM 1448 C CA . ASN B 1 3 ? 30.5 16.25 55.156 1 18.19 3 ASN B CA 1
ATOM 1449 C C . ASN B 1 3 ? 29.047 15.898 55.406 1 18.19 3 ASN B C 1
ATOM 1451 O O . ASN B 1 3 ? 28.469 15.078 54.688 1 18.19 3 ASN B O 1
ATOM 1455 N N . LYS B 1 4 ? 28.375 16.062 56.656 1 20.64 4 LYS B N 1
ATOM 1456 C CA . LYS B 1 4 ? 27.688 14.922 57.25 1 20.64 4 LYS B CA 1
ATOM 1457 C C . LYS B 1 4 ? 26.281 14.758 56.688 1 20.64 4 LYS B C 1
ATOM 1459 O O . LYS B 1 4 ? 25.359 15.484 57.062 1 20.64 4 LYS B O 1
ATOM 1464 N N . GLU B 1 5 ? 25.953 14.5 55.375 1 23.03 5 GLU B N 1
ATOM 1465 C CA . GLU B 1 5 ? 24.625 14.547 54.75 1 23.03 5 GLU B CA 1
ATOM 1466 C C . GLU B 1 5 ? 23.766 13.367 55.188 1 23.03 5 GLU B C 1
ATOM 1468 O O . GLU B 1 5 ? 22.703 13.133 54.656 1 23.03 5 GLU B O 1
ATOM 1473 N N . ARG B 1 6 ? 24.234 12.523 56.219 1 21.89 6 ARG B N 1
ATOM 1474 C CA . ARG B 1 6 ? 23.719 11.18 55.938 1 21.89 6 ARG B CA 1
ATOM 1475 C C . ARG B 1 6 ? 22.188 11.18 55.906 1 21.89 6 ARG B C 1
ATOM 1477 O O . ARG B 1 6 ? 21.562 12.188 56.25 1 21.89 6 ARG B O 1
ATOM 1484 N N . LYS B 1 7 ? 21.5 10.195 56.781 1 19.8 7 LYS B N 1
ATOM 1485 C CA . LYS B 1 7 ? 20.875 8.875 56.688 1 19.8 7 LYS B CA 1
ATOM 1486 C C . LYS B 1 7 ? 19.359 8.984 56.844 1 19.8 7 LYS B C 1
ATOM 1488 O O . LYS B 1 7 ? 18.844 10.016 57.25 1 19.8 7 LYS B O 1
ATOM 1493 N N . LYS B 1 8 ? 18.547 8.148 57.688 1 20.72 8 LYS B N 1
ATOM 1494 C CA . LYS B 1 8 ? 17.719 6.949 57.594 1 20.72 8 LYS B CA 1
ATOM 1495 C C . LYS B 1 8 ? 16.266 7.254 57.969 1 20.72 8 LYS B C 1
ATOM 1497 O O . LYS B 1 8 ? 15.344 6.648 57.406 1 20.72 8 LYS B O 1
ATOM 1502 N N . GLY B 1 9 ? 15.859 8.086 58.969 1 20.27 9 GLY B N 1
ATOM 1503 C CA . GLY B 1 9 ? 14.977 7.441 59.906 1 20.27 9 GLY B CA 1
ATOM 1504 C C . GLY B 1 9 ? 13.555 7.289 59.406 1 20.27 9 GLY B C 1
ATOM 1505 O O . GLY B 1 9 ? 13.133 8.031 58.531 1 20.27 9 GLY B O 1
ATOM 1506 N N . GLN B 1 10 ? 12.906 6.039 59.625 1 21.7 10 GLN B N 1
ATOM 1507 C CA . GLN B 1 10 ? 11.797 5.102 59.469 1 21.7 10 GLN B CA 1
ATOM 1508 C C . GLN B 1 10 ? 10.5 5.703 60 1 21.7 10 GLN B C 1
ATOM 1510 O O . GLN B 1 10 ? 10.383 5.988 61.188 1 21.7 10 GLN B O 1
ATOM 1515 N N . ALA B 1 11 ? 9.852 6.48 59.156 1 21.25 11 ALA B N 1
ATOM 1516 C CA . ALA B 1 11 ? 8.602 7.16 59.5 1 21.25 11 ALA B CA 1
ATOM 1517 C C . ALA B 1 11 ? 7.539 6.16 59.938 1 21.25 11 ALA B C 1
ATOM 1519 O O . ALA B 1 11 ? 7.297 5.16 59.25 1 21.25 11 ALA B O 1
ATOM 1520 N N . ASP B 1 12 ? 7.098 6.207 61.188 1 19.27 12 ASP B N 1
ATOM 1521 C CA . ASP B 1 12 ? 6.188 5.566 62.125 1 19.27 12 ASP B CA 1
ATOM 1522 C C . ASP B 1 12 ? 4.734 5.742 61.688 1 19.27 12 ASP B C 1
ATOM 1524 O O . ASP B 1 12 ? 4.121 6.777 61.969 1 19.27 12 ASP B O 1
ATOM 1528 N N . LYS B 1 13 ? 4.402 5.578 60.344 1 22.55 13 LYS B N 1
ATOM 1529 C CA . LYS B 1 13 ? 2.992 5.816 60.062 1 22.55 13 LYS B CA 1
ATOM 1530 C C . LYS B 1 13 ? 2.092 5.012 61 1 22.55 13 LYS B C 1
ATOM 1532 O O . LYS B 1 13 ? 2.135 3.779 61 1 22.55 13 LYS B O 1
ATOM 1537 N N . LYS B 1 14 ? 1.406 5.648 62.031 1 19.44 14 LYS B N 1
ATOM 1538 C CA . LYS B 1 14 ? 0.47 5.344 63.125 1 19.44 14 LYS B CA 1
ATOM 1539 C C . LYS B 1 14 ? -0.764 4.617 62.594 1 19.44 14 LYS B C 1
ATOM 1541 O O . LYS B 1 14 ? -1.088 4.719 61.406 1 19.44 14 LYS B O 1
ATOM 1546 N N . ASN B 1 15 ? -2.01 4.438 63.438 1 16.94 15 ASN B N 1
ATOM 1547 C CA . ASN B 1 15 ? -2.836 3.576 64.312 1 16.94 15 ASN B CA 1
ATOM 1548 C C . ASN B 1 15 ? -4.281 3.541 63.812 1 16.94 15 ASN B C 1
ATOM 1550 O O . ASN B 1 15 ? -5.082 2.738 64.25 1 16.94 15 ASN B O 1
ATOM 1554 N N . SER B 1 16 ? -4.945 4.605 63.125 1 20.7 16 SER B N 1
ATOM 1555 C CA . SER B 1 16 ? -6.262 4.754 63.75 1 20.7 16 SER B CA 1
ATOM 1556 C C . SER B 1 16 ? -7.188 3.607 63.375 1 20.7 16 SER B C 1
ATOM 1558 O O . SER B 1 16 ? -7.289 3.258 62.188 1 20.7 16 SER B O 1
ATOM 1560 N N . LEU B 1 17 ? -7.797 2.879 64.375 1 17.19 17 LEU B N 1
ATOM 1561 C CA . LEU B 1 17 ? -8.523 1.716 64.875 1 17.19 17 LEU B CA 1
ATOM 1562 C C . LEU B 1 17 ? -9.906 1.616 64.25 1 17.19 17 LEU B C 1
ATOM 1564 O O . LEU B 1 17 ? -10.398 2.59 63.688 1 17.19 17 LEU B O 1
ATOM 1568 N N . ALA B 1 18 ? -10.984 0.805 64.938 1 18.34 18 ALA B N 1
ATOM 1569 C CA . ALA B 1 18 ? -11.812 -0.399 65 1 18.34 18 ALA B CA 1
ATOM 1570 C C . ALA B 1 18 ? -13.297 -0.052 65 1 18.34 18 ALA B C 1
ATOM 1572 O O . ALA B 1 18 ? -14.133 -0.868 65.375 1 18.34 18 ALA B O 1
ATOM 1573 N N . ALA B 1 19 ? -13.859 1.15 64.562 1 18.09 19 ALA B N 1
ATOM 1574 C CA . ALA B 1 19 ? -15.133 1.357 65.25 1 18.09 19 ALA B CA 1
ATOM 1575 C C . ALA B 1 19 ? -16.141 0.266 64.875 1 18.09 19 ALA B C 1
ATOM 1577 O O . ALA B 1 19 ? -16.031 -0.339 63.812 1 18.09 19 ALA B O 1
ATOM 1578 N N . MET B 1 20 ? -17.406 0.193 65.812 1 16.91 20 MET B N 1
ATOM 1579 C CA . MET B 1 20 ? -18.312 -0.688 66.5 1 16.91 20 MET B CA 1
ATOM 1580 C C . MET B 1 20 ? -19.453 -1.156 65.625 1 16.91 20 MET B C 1
ATOM 1582 O O . MET B 1 20 ? -19.625 -0.649 64.5 1 16.91 20 MET B O 1
ATOM 1586 N N . MET B 1 21 ? -20.844 -0.846 66 1 17.55 21 MET B N 1
ATOM 1587 C CA . MET B 1 21 ? -21.891 -1.692 66.625 1 17.55 21 MET B CA 1
ATOM 1588 C C . MET B 1 21 ? -22.875 -2.143 65.5 1 17.55 21 MET B C 1
ATOM 1590 O O . MET B 1 21 ? -22.969 -1.519 64.5 1 17.55 21 MET B O 1
ATOM 1594 N N . GLU B 1 22 ? -23.984 -3.004 65.938 1 17.66 22 GLU B N 1
ATOM 1595 C CA . GLU B 1 22 ? -24.719 -4.246 65.688 1 17.66 22 GLU B CA 1
ATOM 1596 C C . GLU B 1 22 ? -26.031 -3.977 64.938 1 17.66 22 GLU B C 1
ATOM 1598 O O . GLU B 1 22 ? -26.5 -4.793 64.188 1 17.66 22 GLU B O 1
ATOM 1603 N N . GLU B 1 23 ? -26.844 -2.848 65.25 1 19.45 23 GLU B N 1
ATOM 1604 C CA . GLU B 1 23 ? -28.156 -3.293 65.75 1 19.45 23 GLU B CA 1
ATOM 1605 C C . GLU B 1 23 ? -29.031 -3.721 64.562 1 19.45 23 GLU B C 1
ATOM 1607 O O . GLU B 1 23 ? -29.109 -3.029 63.531 1 19.45 23 GLU B O 1
ATOM 1612 N N . GLU B 1 24 ? -29.844 -4.801 64.688 1 19.08 24 GLU B N 1
ATOM 1613 C CA . GLU B 1 24 ? -30.469 -5.895 63.969 1 19.08 24 GLU B CA 1
ATOM 1614 C C . GLU B 1 24 ? -31.781 -5.449 63.344 1 19.08 24 GLU B C 1
ATOM 1616 O O . GLU B 1 24 ? -32.25 -6.047 62.375 1 19.08 24 GLU B O 1
ATOM 1621 N N . PRO B 1 25 ? -32.594 -4.449 63.938 1 18.52 25 PRO B N 1
ATOM 1622 C CA . PRO B 1 25 ? -33.844 -5.105 64.312 1 18.52 25 PRO B CA 1
ATOM 1623 C C . PRO B 1 25 ? -34.688 -5.465 63.125 1 18.52 25 PRO B C 1
ATOM 1625 O O . PRO B 1 25 ? -34.406 -5.059 62 1 18.52 25 PRO B O 1
ATOM 1628 N N . GLU B 1 26 ? -36.062 -4.859 63.188 1 18.34 26 GLU B N 1
ATOM 1629 C CA . GLU B 1 26 ? -37.406 -5.441 63.344 1 18.34 26 GLU B CA 1
ATOM 1630 C C . GLU B 1 26 ? -38.062 -5.609 61.969 1 18.34 26 GLU B C 1
ATOM 1632 O O . GLU B 1 26 ? -37.938 -4.75 61.094 1 18.34 26 GLU B O 1
ATOM 1637 N N . SER B 1 27 ? -38.844 -6.625 61.781 1 19.19 27 SER B N 1
ATOM 1638 C CA . SER B 1 27 ? -39.438 -7.57 60.875 1 19.19 27 SER B CA 1
ATOM 1639 C C . SER B 1 27 ? -40.688 -6.973 60.188 1 19.19 27 SER B C 1
ATOM 1641 O O . SER B 1 27 ? -41.5 -7.699 59.625 1 19.19 27 SER B O 1
ATOM 1643 N N . ALA B 1 28 ? -41.031 -5.648 60.438 1 20.02 28 ALA B N 1
ATOM 1644 C CA . ALA B 1 28 ? -42.5 -5.633 60.375 1 20.02 28 ALA B CA 1
ATOM 1645 C C . ALA B 1 28 ? -43 -6.113 59 1 20.02 28 ALA B C 1
ATOM 1647 O O . ALA B 1 28 ? -42.688 -5.508 57.969 1 20.02 28 ALA B O 1
ATOM 1648 N N . ARG B 1 29 ? -43.625 -7.172 59.031 1 18.73 29 ARG B N 1
ATOM 1649 C CA . ARG B 1 29 ? -44.062 -8.242 58.125 1 18.73 29 ARG B CA 1
ATOM 1650 C C . ARG B 1 29 ? -45.125 -7.742 57.156 1 18.73 29 ARG B C 1
ATOM 1652 O O . ARG B 1 29 ? -44.906 -7.727 55.938 1 18.73 29 ARG B O 1
ATOM 1659 N N . LEU B 1 30 ? -46.5 -8.172 57.406 1 19.36 30 LEU B N 1
ATOM 1660 C CA . LEU B 1 30 ? -47.219 -9.211 56.688 1 19.36 30 LEU B CA 1
ATOM 1661 C C . LEU B 1 30 ? -48.156 -8.609 55.625 1 19.36 30 LEU B 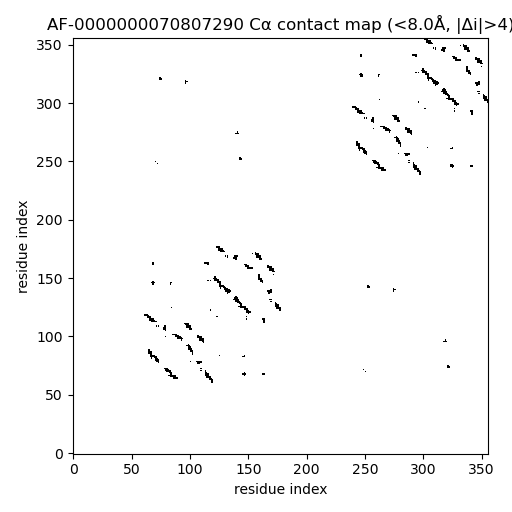C 1
ATOM 1663 O O . LEU B 1 30 ? -48.094 -8.984 54.469 1 19.36 30 LEU B O 1
ATOM 1667 N N . GLN B 1 31 ? -49.625 -8.805 55.812 1 17.44 31 GLN B N 1
ATOM 1668 C CA . GLN B 1 31 ? -50.5 -9.719 55.062 1 17.44 31 GLN B CA 1
ATOM 1669 C C . GLN B 1 31 ? -51.344 -8.961 54.062 1 17.44 31 GLN B C 1
ATOM 1671 O O . GLN B 1 31 ? -51.375 -9.32 52.875 1 17.44 31 GLN B O 1
ATOM 1676 N N . GLU B 1 32 ? -52.719 -8.523 54.438 1 20.27 32 GLU B N 1
ATOM 1677 C CA . GLU B 1 32 ? -53.938 -9.148 53.938 1 20.27 32 GLU B CA 1
ATOM 1678 C C . GLU B 1 32 ? -54.438 -8.422 52.688 1 20.27 32 GLU B C 1
ATOM 1680 O O . GLU B 1 32 ? -54.094 -7.262 52.469 1 20.27 32 GLU B O 1
ATOM 1685 N N . GLY B 1 33 ? -55.906 -8.523 52.406 1 19.72 33 GLY B N 1
ATOM 1686 C CA . GLY B 1 33 ? -56.75 -9.086 51.375 1 19.72 33 GLY B CA 1
ATOM 1687 C C . GLY B 1 33 ? -57.312 -8.047 50.406 1 19.72 33 GLY B C 1
ATOM 1688 O O . GLY B 1 33 ? -57.188 -8.195 49.188 1 19.72 33 GLY B O 1
ATOM 1689 N N . LYS B 1 34 ? -58.5 -7.266 50.844 1 23.34 34 LYS B N 1
ATOM 1690 C CA . LYS B 1 34 ? -59.75 -7.383 50.125 1 23.34 34 LYS B CA 1
ATOM 1691 C C . LYS B 1 34 ? -59.844 -6.398 48.969 1 23.34 34 LYS B C 1
ATOM 1693 O O . LYS B 1 34 ? -59.25 -5.32 49.031 1 23.34 34 LYS B O 1
ATOM 1698 N N . PRO B 1 35 ? -60.781 -6.699 47.969 1 25.05 35 PRO B N 1
ATOM 1699 C CA . PRO B 1 35 ? -60.938 -6.555 46.5 1 25.05 35 PRO B CA 1
ATOM 1700 C C . PRO B 1 35 ? -61.5 -5.199 46.094 1 25.05 35 PRO B C 1
ATOM 1702 O O . PRO B 1 35 ? -61.812 -4.973 44.938 1 25.05 35 PRO B O 1
ATOM 1705 N N . GLN B 1 36 ? -61.406 -4.098 46.938 1 20.39 36 GLN B N 1
ATOM 1706 C CA . GLN B 1 36 ? -62.5 -3.145 46.656 1 20.39 36 GLN B CA 1
ATOM 1707 C C . GLN B 1 36 ? -62.469 -2.672 45.219 1 20.39 36 GLN B C 1
ATOM 1709 O O . GLN B 1 36 ? -61.406 -2.303 44.688 1 20.39 36 GLN B O 1
ATOM 1714 N N . ASP B 1 37 ? -63.688 -2.75 44.656 1 23.44 37 ASP B N 1
ATOM 1715 C CA . ASP B 1 37 ? -64.188 -2.762 43.281 1 23.44 37 ASP B CA 1
ATOM 1716 C C . ASP B 1 37 ? -63.875 -1.465 42.562 1 23.44 37 ASP B C 1
ATOM 1718 O O . ASP B 1 37 ? -63.281 -1.489 41.469 1 23.44 37 ASP B O 1
ATOM 1722 N N . GLY B 1 38 ? -64.812 -0.446 42.688 1 23.09 38 GLY B N 1
ATOM 1723 C CA . GLY B 1 38 ? -65.625 -0.095 41.531 1 23.09 38 GLY B CA 1
ATOM 1724 C C . GLY B 1 38 ? -64.875 0.857 40.562 1 23.09 38 GLY B C 1
ATOM 1725 O O . GLY B 1 38 ? -63.75 0.606 40.188 1 23.09 38 GLY B O 1
ATOM 1726 N N . ASN B 1 39 ? -65.625 2.008 40.281 1 27.83 39 ASN B N 1
ATOM 1727 C CA . ASN B 1 39 ? -66.062 2.627 39.031 1 27.83 39 ASN B CA 1
ATOM 1728 C C . ASN B 1 39 ? -65.125 3.703 38.594 1 27.83 39 ASN B C 1
ATOM 1730 O O . ASN B 1 39 ? -65.438 4.492 37.688 1 27.83 39 ASN B O 1
ATOM 1734 N N . ALA B 1 40 ? -64 3.871 39.25 1 21.78 40 ALA B N 1
ATOM 1735 C CA . ALA B 1 40 ? -63.562 5.234 39.031 1 21.78 40 ALA B CA 1
ATOM 1736 C C . ALA B 1 40 ? -63.25 5.457 37.531 1 21.78 40 ALA B C 1
ATOM 1738 O O . ALA B 1 40 ? -62.719 4.582 36.875 1 21.78 40 ALA B O 1
ATOM 1739 N N . GLU B 1 41 ? -64.062 6.418 37.031 1 28.95 41 GLU B N 1
ATOM 1740 C CA . GLU B 1 41 ? -64.062 7.145 35.781 1 28.95 41 GLU B CA 1
ATOM 1741 C C . GLU B 1 41 ? -62.656 7.609 35.406 1 28.95 41 GLU B C 1
ATOM 1743 O O . GLU B 1 41 ? -62.031 8.367 36.125 1 28.95 41 GLU B O 1
ATOM 1748 N N . GLY B 1 42 ? -61.875 6.766 34.938 1 23.52 42 GLY B N 1
ATOM 1749 C CA . GLY B 1 42 ? -60.469 6.953 34.656 1 23.52 42 GLY B CA 1
ATOM 1750 C C . GLY B 1 42 ? -60.188 8.07 33.688 1 23.52 42 GLY B C 1
ATOM 1751 O O . GLY B 1 42 ? -60.781 8.117 32.594 1 23.52 42 GLY B O 1
ATOM 1752 N N . ASP B 1 43 ? -60.094 9.258 34.375 1 27.11 43 ASP B N 1
ATOM 1753 C CA . ASP B 1 43 ? -59.531 10.398 33.688 1 27.11 43 ASP B CA 1
ATOM 1754 C C . ASP B 1 43 ? -58.344 9.969 32.812 1 27.11 43 ASP B C 1
ATOM 1756 O O . ASP B 1 43 ? -57.406 9.328 33.281 1 27.11 43 ASP B O 1
ATOM 1760 N N . LYS B 1 44 ? -58.75 9.625 31.547 1 26.34 44 LYS B N 1
ATOM 1761 C CA . LYS B 1 44 ? -57.75 9.398 30.516 1 26.34 44 LYS B CA 1
ATOM 1762 C C . LYS B 1 44 ? -56.688 10.492 30.516 1 26.34 44 LYS B C 1
ATOM 1764 O O . LYS B 1 44 ? -57 11.664 30.266 1 26.34 44 LYS B O 1
ATOM 1769 N N . LYS B 1 45 ? -55.875 10.484 31.562 1 25.47 45 LYS B N 1
ATOM 1770 C CA . LYS B 1 45 ? -54.688 11.344 31.469 1 25.47 45 LYS B CA 1
ATOM 1771 C C . LYS B 1 45 ? -54.031 11.227 30.094 1 25.47 45 LYS B C 1
ATOM 1773 O O . LYS B 1 45 ? -53.719 10.125 29.641 1 25.47 45 LYS B O 1
ATOM 1778 N N . ALA B 1 46 ? -54.438 12.148 29.25 1 28.62 46 ALA B N 1
ATOM 1779 C CA . ALA B 1 46 ? -53.719 12.391 28 1 28.62 46 ALA B CA 1
ATOM 1780 C C . ALA B 1 46 ? -52.219 12.359 28.219 1 28.62 46 ALA B C 1
ATOM 1782 O O . ALA B 1 46 ? -51.688 13.094 29.047 1 28.62 46 ALA B O 1
ATOM 1783 N N . GLU B 1 47 ? -51.656 11.172 28.281 1 29.23 47 GLU B N 1
ATOM 1784 C CA . GLU B 1 47 ? -50.219 11.031 28.25 1 29.23 47 GLU B CA 1
ATOM 1785 C C . GLU B 1 47 ? -49.594 11.93 27.188 1 29.23 47 GLU B C 1
ATOM 1787 O O . GLU B 1 47 ? -49.938 11.812 26 1 29.23 47 GLU B O 1
ATOM 1792 N N . LYS B 1 48 ? -49.469 13.227 27.531 1 27.73 48 LYS B N 1
ATOM 1793 C CA . LYS B 1 48 ? -48.594 14.07 26.734 1 27.73 48 LYS B CA 1
ATOM 1794 C C . LYS B 1 48 ? -47.312 13.312 26.344 1 27.73 48 LYS B C 1
ATOM 1796 O O . LYS B 1 48 ? -46.625 12.797 27.219 1 27.73 48 LYS B O 1
ATOM 1801 N N . LYS B 1 49 ? -47.406 12.68 25.188 1 31.83 49 LYS B N 1
ATOM 1802 C CA . LYS B 1 49 ? -46.156 12.258 24.562 1 31.83 49 LYS B CA 1
ATOM 1803 C C . LYS B 1 49 ? -45.094 13.32 24.703 1 31.83 49 LYS B C 1
ATOM 1805 O O . LYS B 1 49 ? -45.25 14.461 24.281 1 31.83 49 LYS B O 1
ATOM 1810 N N . THR B 1 50 ? -44.5 13.5 25.906 1 29.92 50 THR B N 1
ATOM 1811 C CA . THR B 1 50 ? -43.25 14.297 25.922 1 29.92 50 THR B CA 1
ATOM 1812 C C . THR B 1 50 ? -42.375 13.969 24.719 1 29.92 50 THR B C 1
ATOM 1814 O O . THR B 1 50 ? -42.125 12.805 24.438 1 29.92 50 THR B O 1
ATOM 1817 N N . PRO B 1 51 ? -42.562 14.656 23.609 1 33.72 51 PRO B N 1
ATOM 1818 C CA . PRO B 1 51 ? -41.531 14.453 22.562 1 33.72 51 PRO B CA 1
ATOM 1819 C C . PRO B 1 51 ? -40.125 14.297 23.125 1 33.72 51 PRO B C 1
ATOM 1821 O O . PRO B 1 51 ? -39.625 15.219 23.766 1 33.72 51 PRO B O 1
ATOM 1824 N N . ASP B 1 52 ? -39.875 13.344 23.875 1 36.06 52 ASP B N 1
ATOM 1825 C CA . ASP B 1 52 ? -38.469 13.078 24.062 1 36.06 52 ASP B CA 1
ATOM 1826 C C . ASP B 1 52 ? -37.688 13.195 22.75 1 36.06 52 ASP B C 1
ATOM 1828 O O . ASP B 1 52 ? -37.5 12.195 22.062 1 36.06 52 ASP B O 1
ATOM 1832 N N . ASP B 1 53 ? -38.25 13.898 21.797 1 35.72 53 ASP B N 1
ATOM 1833 C CA . ASP B 1 53 ? -37.312 14.094 20.719 1 35.72 53 ASP B CA 1
ATOM 1834 C C . ASP B 1 53 ? -35.938 14.531 21.25 1 35.72 53 ASP B C 1
ATOM 1836 O O . ASP B 1 53 ? -35.719 15.711 21.531 1 35.72 53 ASP B O 1
ATOM 1840 N N . LYS B 1 54 ? -35.438 13.883 22.328 1 36.22 54 LYS B N 1
ATOM 1841 C CA . LYS B 1 54 ? -34 14.133 22.578 1 36.22 54 LYS B CA 1
ATOM 1842 C C . LYS B 1 54 ? -33.25 14.438 21.281 1 36.22 54 LYS B C 1
ATOM 1844 O O . LYS B 1 54 ? -33.344 13.672 20.328 1 36.22 54 LYS B O 1
ATOM 1849 N N . HIS B 1 55 ? -33.094 15.633 20.938 1 36.25 55 HIS B N 1
ATOM 1850 C CA . HIS B 1 55 ? -32.062 16.141 20.047 1 36.25 55 HIS B CA 1
ATOM 1851 C C . HIS B 1 55 ? -30.797 15.297 20.141 1 36.25 55 HIS B C 1
ATOM 1853 O O . HIS B 1 55 ? -30.219 15.164 21.219 1 36.25 55 HIS B O 1
ATOM 1859 N N . LYS B 1 56 ? -30.734 14.102 19.531 1 38.16 56 LYS B N 1
ATOM 1860 C CA . LYS B 1 56 ? -29.359 13.641 19.297 1 38.16 56 LYS B CA 1
ATOM 1861 C C . LYS B 1 56 ? -28.375 14.812 19.297 1 38.16 56 LYS B C 1
ATOM 1863 O O . LYS B 1 56 ? -28.547 15.758 18.516 1 38.16 56 LYS B O 1
ATOM 1868 N N . GLN B 1 57 ? -27.906 15.289 20.438 1 39.53 57 GLN B N 1
ATOM 1869 C CA . GLN B 1 57 ? -26.734 16.156 20.391 1 39.53 57 GLN B CA 1
ATOM 1870 C C . GLN B 1 57 ? -25.891 15.867 19.141 1 39.53 57 GLN B C 1
ATOM 1872 O O . GLN B 1 57 ? -25.828 14.719 18.688 1 39.53 57 GLN B O 1
ATOM 1877 N N . PRO B 1 58 ? -25.781 16.781 18.234 1 41.19 58 PRO B N 1
ATOM 1878 C CA . PRO B 1 58 ? -24.828 16.453 17.172 1 41.19 58 PRO B CA 1
ATOM 1879 C C . PRO B 1 58 ? -23.641 15.625 17.688 1 41.19 58 PRO B C 1
ATOM 1881 O O . PRO B 1 58 ? -22.922 16.078 18.594 1 41.19 58 PRO B O 1
ATOM 1884 N N . GLY B 1 59 ? -23.781 14.477 18.188 1 41.28 59 GLY B N 1
ATOM 1885 C CA . GLY B 1 59 ? -22.547 13.758 18.469 1 41.28 59 GLY B CA 1
ATOM 1886 C C . GLY B 1 59 ? -21.359 14.297 17.703 1 41.28 59 GLY B C 1
ATOM 1887 O O . GLY B 1 59 ? -21.516 14.891 16.625 1 41.28 59 GLY B O 1
ATOM 1888 N N . PHE B 1 60 ? -20.406 14.852 18.391 1 45 60 PHE B N 1
ATOM 1889 C CA . PHE B 1 60 ? -19.156 15.273 17.781 1 45 60 PHE B CA 1
ATOM 1890 C C . PHE B 1 60 ? -18.781 14.359 16.609 1 45 60 PHE B C 1
ATOM 1892 O O . PHE B 1 60 ? -18.453 13.195 16.812 1 45 60 PHE B O 1
ATOM 1899 N N . GLN B 1 61 ? -19.578 14.156 15.664 1 50.09 61 GLN B N 1
ATOM 1900 C CA . GLN B 1 61 ? -19.078 13.453 14.484 1 50.09 61 GLN B CA 1
ATOM 1901 C C . GLN B 1 61 ? -17.641 13.844 14.172 1 50.09 61 GLN B C 1
ATOM 1903 O O . GLN B 1 61 ? -17.344 15.016 13.938 1 50.09 61 GLN B O 1
ATOM 1908 N N . GLN B 1 62 ? -16.672 13.375 14.938 1 58.41 62 GLN B N 1
ATOM 1909 C CA . GLN B 1 62 ? -15.266 13.602 14.625 1 58.41 62 GLN B CA 1
ATOM 1910 C C . GLN B 1 62 ? -15.047 13.703 13.117 1 58.41 62 GLN B C 1
ATOM 1912 O O . GLN B 1 62 ? -15.328 12.75 12.383 1 58.41 62 GLN B O 1
ATOM 1917 N N . SER B 1 63 ? -15.055 14.938 12.57 1 82.81 63 SER B N 1
ATOM 1918 C CA . SER B 1 63 ? -14.938 15.25 11.156 1 82.81 63 SER B CA 1
ATOM 1919 C C . SER B 1 63 ? -13.602 14.773 10.594 1 82.81 63 SER B C 1
ATOM 1921 O O . SER B 1 63 ? -12.555 14.992 11.211 1 82.81 63 SER B O 1
ATOM 1923 N N . HIS B 1 64 ? -13.461 13.578 10.109 1 92 64 HIS B N 1
ATOM 1924 C CA . HIS B 1 64 ? -12.242 13.125 9.453 1 92 64 HIS B CA 1
ATOM 1925 C C . HIS B 1 64 ? -12.391 13.141 7.938 1 92 64 HIS B C 1
ATOM 1927 O O . HIS B 1 64 ? -13.516 13.18 7.422 1 92 64 HIS B O 1
ATOM 1933 N N . TYR B 1 65 ? -11.289 13.398 7.32 1 94.62 65 TYR B N 1
ATOM 1934 C CA . TYR B 1 65 ? -11.188 13.18 5.883 1 94.62 65 TYR B CA 1
ATOM 1935 C C . TYR B 1 65 ? -10 12.297 5.539 1 94.62 65 TYR B C 1
ATOM 1937 O O . TYR B 1 65 ? -9.312 11.797 6.434 1 94.62 65 TYR B O 1
ATOM 1945 N N . PHE B 1 66 ? -9.875 12.047 4.246 1 98 66 PHE B N 1
ATOM 1946 C CA . PHE B 1 66 ? -8.781 11.188 3.828 1 98 66 PHE B CA 1
ATOM 1947 C C . PHE B 1 66 ? -7.91 11.875 2.789 1 98 66 PHE B C 1
ATOM 1949 O O . PHE B 1 66 ? -8.391 12.734 2.039 1 98 66 PHE B O 1
ATOM 1956 N N . VAL B 1 67 ? -6.641 11.516 2.844 1 98.56 67 VAL B N 1
ATOM 1957 C CA . VAL B 1 67 ? -5.691 12.047 1.869 1 98.56 67 VAL B CA 1
ATOM 1958 C C . VAL B 1 67 ? -4.941 10.898 1.199 1 98.56 67 VAL B C 1
ATOM 1960 O O . VAL B 1 67 ? -4.617 9.898 1.846 1 98.56 67 VAL B O 1
ATOM 1963 N N . ALA B 1 68 ? -4.648 11.047 -0.094 1 98.5 68 ALA B N 1
ATOM 1964 C CA . ALA B 1 68 ? -3.906 10.047 -0.851 1 98.5 68 ALA B CA 1
ATOM 1965 C C . ALA B 1 68 ? -2.434 10.031 -0.448 1 98.5 68 ALA B C 1
ATOM 1967 O O . ALA B 1 68 ? -1.778 11.07 -0.431 1 98.5 68 ALA B O 1
ATOM 1968 N N . LEU B 1 69 ? -1.942 8.828 -0.232 1 97.12 69 LEU B N 1
ATOM 1969 C CA . LEU B 1 69 ? -0.541 8.641 0.129 1 97.12 69 LEU B CA 1
ATOM 1970 C C . LEU B 1 69 ? 0.327 8.5 -1.116 1 97.12 69 LEU B C 1
ATOM 1972 O O . LEU B 1 69 ? 1.449 9.008 -1.157 1 97.12 69 LEU B O 1
ATOM 1976 N N . TYR B 1 70 ? -0.225 7.734 -2.086 1 94.94 70 TYR B N 1
ATOM 1977 C CA . TYR B 1 70 ? 0.472 7.383 -3.318 1 94.94 70 TYR B CA 1
ATOM 1978 C C . TYR B 1 70 ? -0.365 7.742 -4.539 1 94.94 70 TYR B C 1
ATOM 1980 O O . TYR B 1 70 ? -1.571 7.973 -4.426 1 94.94 70 TYR B O 1
ATOM 1988 N N . ARG B 1 71 ? 0.39 7.766 -5.617 1 95.38 71 ARG B N 1
ATOM 1989 C CA . ARG B 1 71 ? -0.321 7.777 -6.891 1 95.38 71 ARG B CA 1
ATOM 1990 C C . ARG B 1 71 ? -1.111 6.488 -7.094 1 95.38 71 ARG B C 1
ATOM 1992 O O . ARG B 1 71 ? -0.59 5.395 -6.871 1 95.38 71 ARG B O 1
ATOM 1999 N N . PHE B 1 72 ? -2.379 6.625 -7.355 1 96.62 72 PHE B N 1
ATOM 2000 C CA . PHE B 1 72 ? -3.168 5.473 -7.77 1 96.62 72 PHE B CA 1
ATOM 2001 C C . PHE B 1 72 ? -3.648 5.633 -9.203 1 96.62 72 PHE B C 1
ATOM 2003 O O . PHE B 1 72 ? -4.34 6.598 -9.531 1 96.62 72 PHE B O 1
ATOM 2010 N N . LYS B 1 73 ? -3.244 4.641 -10.008 1 93.75 73 LYS B N 1
ATOM 2011 C CA . LYS B 1 73 ? -3.729 4.562 -11.383 1 93.75 73 LYS B CA 1
ATOM 2012 C C . LYS B 1 73 ? -4.926 3.621 -11.492 1 93.75 73 LYS B C 1
ATOM 2014 O O . LYS B 1 73 ? -4.852 2.465 -11.07 1 93.75 73 LYS B O 1
ATOM 2019 N N . ALA B 1 74 ? -5.996 4.145 -12.133 1 95.62 74 ALA B N 1
ATOM 2020 C CA . ALA B 1 74 ? -7.219 3.363 -12.297 1 95.62 74 ALA B CA 1
ATOM 2021 C C . ALA B 1 74 ? -6.941 2.059 -13.031 1 95.62 74 ALA B C 1
ATOM 2023 O O . ALA B 1 74 ? -6.203 2.041 -14.023 1 95.62 74 ALA B O 1
ATOM 2024 N N . LEU B 1 75 ? -7.496 0.933 -12.5 1 92.44 75 LEU B N 1
ATOM 2025 C CA . LEU B 1 75 ? -7.406 -0.354 -13.18 1 92.44 75 LEU B CA 1
ATOM 2026 C C . LEU B 1 75 ? -8.578 -0.544 -14.141 1 92.44 75 LEU B C 1
ATOM 2028 O O . LEU B 1 75 ? -8.414 -1.12 -15.219 1 92.44 75 LEU B O 1
ATOM 2032 N N . GLU B 1 76 ? -9.656 -0.119 -13.703 1 95.44 76 GLU B N 1
ATOM 2033 C CA . GLU B 1 76 ? -10.883 -0.174 -14.484 1 95.44 76 GLU B CA 1
ATOM 2034 C C . GLU B 1 76 ? -11.492 1.215 -14.656 1 95.44 76 GLU B C 1
ATOM 2036 O O . GLU B 1 76 ? -11.078 2.164 -13.984 1 95.44 76 GLU B O 1
ATOM 2041 N N . LYS B 1 77 ? -12.516 1.401 -15.5 1 95.75 77 LYS B N 1
ATOM 2042 C CA . LYS B 1 77 ? -13.148 2.68 -15.812 1 95.75 77 LYS B CA 1
ATOM 2043 C C . LYS B 1 77 ? -13.805 3.287 -14.578 1 95.75 77 LYS B C 1
ATOM 2045 O O . LYS B 1 77 ? -13.852 4.508 -14.422 1 95.75 77 LYS B O 1
ATOM 2050 N N . ASP B 1 78 ? -14.258 2.471 -13.602 1 97.12 78 ASP B N 1
ATOM 2051 C CA . ASP B 1 78 ? -15.008 2.975 -12.453 1 97.12 78 ASP B CA 1
ATOM 2052 C C . ASP B 1 78 ? -14.094 3.193 -11.258 1 97.12 78 ASP B C 1
ATOM 2054 O O . ASP B 1 78 ? -14.562 3.459 -10.148 1 97.12 78 ASP B O 1
ATOM 2058 N N . ASP B 1 79 ? -12.82 3.145 -11.547 1 97.75 79 ASP B N 1
ATOM 2059 C CA . ASP B 1 79 ? -11.852 3.434 -10.492 1 97.75 79 ASP B CA 1
ATOM 2060 C C . ASP B 1 79 ? -11.461 4.91 -10.492 1 97.75 79 ASP B C 1
ATOM 2062 O O . ASP B 1 79 ? -11.508 5.57 -11.539 1 97.75 79 ASP B O 1
ATOM 2066 N N . LEU B 1 80 ? -11.148 5.395 -9.328 1 98 80 LEU B N 1
ATOM 2067 C CA . LEU B 1 80 ? -10.555 6.727 -9.234 1 98 80 LEU B CA 1
ATOM 2068 C C . LEU B 1 80 ? -9.109 6.711 -9.711 1 98 80 LEU B C 1
ATOM 2070 O O . LEU B 1 80 ? -8.469 5.656 -9.742 1 98 80 LEU B O 1
ATOM 2074 N N . ASP B 1 81 ? -8.648 7.801 -10.156 1 96.69 81 ASP B N 1
ATOM 2075 C CA . ASP B 1 81 ? -7.266 8.117 -10.5 1 96.69 81 ASP B CA 1
ATOM 2076 C C . ASP B 1 81 ? -6.801 9.383 -9.789 1 96.69 81 ASP B C 1
ATOM 2078 O O . ASP B 1 81 ? -7.371 10.461 -9.984 1 96.69 81 ASP B O 1
ATOM 2082 N N . PHE B 1 82 ? -5.656 9.219 -8.953 1 97.31 82 PHE B N 1
ATOM 2083 C CA . PHE B 1 82 ? -5.336 10.422 -8.188 1 97.31 82 PHE B CA 1
ATOM 2084 C C . PHE B 1 82 ? -3.855 10.445 -7.82 1 97.31 82 PHE B C 1
ATOM 2086 O O . PHE B 1 82 ? -3.234 9.398 -7.648 1 97.31 82 PHE B O 1
ATOM 2093 N N . PRO B 1 83 ? -3.309 11.633 -7.703 1 96.88 83 PRO B N 1
ATOM 2094 C CA . PRO B 1 83 ? -1.939 11.82 -7.215 1 96.88 83 PRO B CA 1
ATOM 2095 C C . PRO B 1 83 ? -1.843 11.781 -5.691 1 96.88 83 PRO B C 1
ATOM 2097 O O . PRO B 1 83 ? -2.863 11.875 -5.004 1 96.88 83 PRO B O 1
ATOM 2100 N N . PRO B 1 84 ? -0.633 11.617 -5.164 1 97.12 84 PRO B N 1
ATOM 2101 C CA . PRO B 1 84 ? -0.459 11.773 -3.717 1 97.12 84 PRO B CA 1
ATOM 2102 C C . PRO B 1 84 ? -0.859 13.156 -3.219 1 97.12 84 PRO B C 1
ATOM 2104 O O . PRO B 1 84 ? -0.634 14.156 -3.91 1 97.12 84 PRO B O 1
ATOM 2107 N N . GLY B 1 85 ? -1.437 13.227 -2.068 1 97.88 85 GLY B N 1
ATOM 2108 C CA . GLY B 1 85 ? -1.809 14.492 -1.454 1 97.88 85 GLY B CA 1
ATOM 2109 C C . GLY B 1 85 ? -3.248 14.883 -1.728 1 97.88 85 GLY B C 1
ATOM 2110 O O . GLY B 1 85 ? -3.768 15.82 -1.11 1 97.88 85 GLY B O 1
ATOM 2111 N N . GLU B 1 86 ? -3.898 14.164 -2.607 1 98 86 GLU B N 1
ATOM 2112 C CA . GLU B 1 86 ? -5.277 14.477 -2.971 1 98 86 GLU B CA 1
ATOM 2113 C C . GLU B 1 86 ? -6.238 14.141 -1.832 1 98 86 GLU B C 1
ATOM 2115 O O . GLU B 1 86 ? -6.121 13.086 -1.205 1 98 86 GLU B O 1
ATOM 2120 N N . LYS B 1 87 ? -7.141 15.102 -1.562 1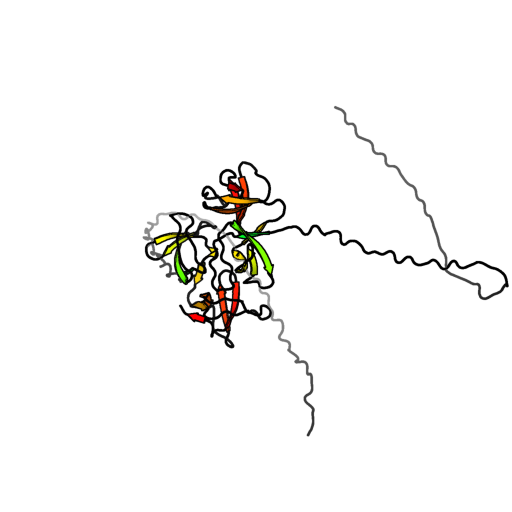 97.44 87 LYS B N 1
ATOM 2121 C CA . LYS B 1 87 ? -8.188 14.836 -0.577 1 97.44 87 LYS B CA 1
ATOM 2122 C C . LYS B 1 87 ? -9.289 13.961 -1.17 1 97.44 87 LYS B C 1
ATOM 2124 O O . LYS B 1 87 ? -9.742 14.203 -2.289 1 97.44 87 LYS B O 1
ATOM 2129 N N . ILE B 1 88 ? -9.688 12.961 -0.408 1 97.88 88 ILE B N 1
ATOM 2130 C CA . ILE B 1 88 ? -10.703 12.016 -0.86 1 97.88 88 ILE B CA 1
ATOM 2131 C C . ILE B 1 88 ? -11.812 11.922 0.181 1 97.88 88 ILE B C 1
ATOM 2133 O O . ILE B 1 88 ? -11.547 11.75 1.373 1 97.88 88 ILE B O 1
ATOM 2137 N N . THR B 1 89 ? -13.078 12.125 -0.289 1 97.31 89 THR B N 1
ATOM 2138 C CA . THR B 1 89 ? -14.227 11.836 0.561 1 97.31 89 THR B CA 1
ATOM 2139 C C . THR B 1 89 ? -14.656 10.383 0.418 1 97.31 89 THR B C 1
ATOM 2141 O O . THR B 1 89 ? -15.031 9.938 -0.673 1 97.31 89 THR B O 1
ATOM 2144 N N . VAL B 1 90 ? -14.57 9.648 1.489 1 97.56 90 VAL B N 1
ATOM 2145 C CA . VAL B 1 90 ? -14.977 8.25 1.442 1 97.56 90 VAL B CA 1
ATOM 2146 C C . VAL B 1 90 ? -16.5 8.148 1.52 1 97.56 90 VAL B C 1
ATOM 2148 O O . VAL B 1 90 ? -17.109 8.703 2.432 1 97.56 90 VAL B O 1
ATOM 2151 N N . ILE B 1 91 ? -17.078 7.469 0.563 1 97.62 91 ILE B N 1
ATOM 2152 C CA . ILE B 1 91 ? -18.516 7.32 0.443 1 97.62 91 ILE B CA 1
ATOM 2153 C C . ILE B 1 91 ? -18.938 5.953 0.981 1 97.62 91 ILE B C 1
ATOM 2155 O O . ILE B 1 91 ? -19.984 5.828 1.621 1 97.62 91 ILE B O 1
ATOM 2159 N N . ASP B 1 92 ? -18.203 4.832 0.721 1 97.88 92 ASP B N 1
ATOM 2160 C CA . ASP B 1 92 ? -18.531 3.461 1.099 1 97.88 92 ASP B CA 1
ATOM 2161 C C . ASP B 1 92 ? -17.266 2.658 1.385 1 97.88 92 ASP B C 1
ATOM 2163 O O . ASP B 1 92 ? -16.438 2.457 0.494 1 97.88 92 ASP B O 1
ATOM 2167 N N . ASP B 1 93 ? -17.141 2.297 2.568 1 97.06 93 ASP B N 1
ATOM 2168 C CA . ASP B 1 93 ? -15.977 1.512 2.977 1 97.06 93 ASP B CA 1
ATOM 2169 C C . ASP B 1 93 ? -16.391 0.122 3.455 1 97.06 93 AS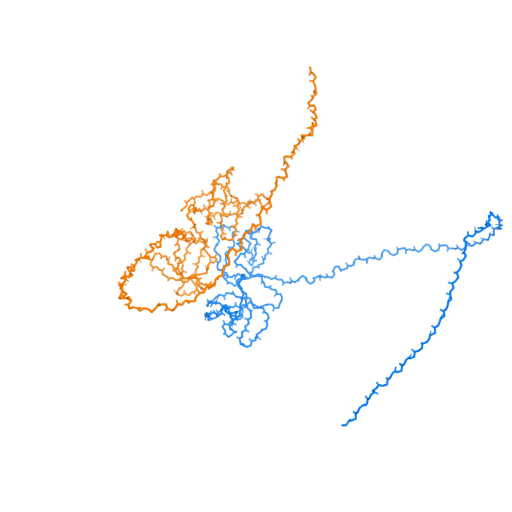P B C 1
ATOM 2171 O O . ASP B 1 93 ? -15.688 -0.509 4.242 1 97.06 93 ASP B O 1
ATOM 2175 N N . SER B 1 94 ? -17.547 -0.44 2.992 1 96.94 94 SER B N 1
ATOM 2176 C CA . SER B 1 94 ? -18.078 -1.712 3.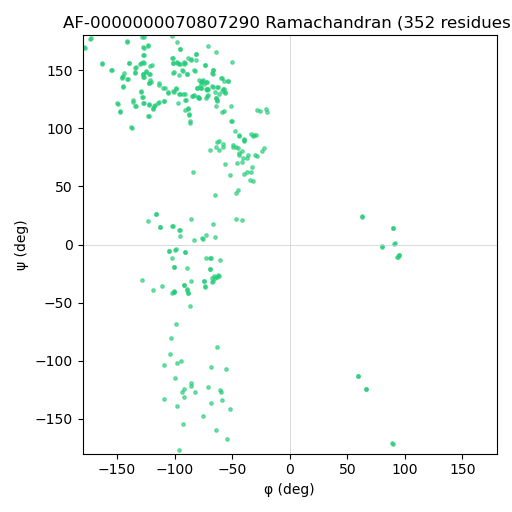463 1 96.94 94 SER B CA 1
ATOM 2177 C C . SER B 1 94 ? -17.266 -2.887 2.93 1 96.94 94 SER B C 1
ATOM 2179 O O . SER B 1 94 ? -17.188 -3.932 3.578 1 96.94 94 SER B O 1
ATOM 2181 N N . ASN B 1 95 ? -16.797 -2.764 1.716 1 96.81 95 ASN B N 1
ATOM 2182 C CA . ASN B 1 95 ? -15.891 -3.773 1.172 1 96.81 95 ASN B CA 1
ATOM 2183 C C . ASN B 1 95 ? -14.461 -3.568 1.664 1 96.81 95 ASN B C 1
ATOM 2185 O O . ASN B 1 95 ? -13.945 -2.451 1.639 1 96.81 95 ASN B O 1
ATOM 2189 N N . GLU B 1 96 ? -13.836 -4.613 2.055 1 96.5 96 GLU B N 1
ATOM 2190 C CA . GLU B 1 96 ? -12.523 -4.477 2.688 1 96.5 96 GLU B CA 1
ATOM 2191 C C . GLU B 1 96 ? -11.445 -4.145 1.659 1 96.5 96 GLU B C 1
ATOM 2193 O O . GLU B 1 96 ? -10.461 -3.482 1.981 1 96.5 96 GLU B O 1
ATOM 2198 N N . GLU B 1 97 ? -11.609 -4.617 0.49 1 97.69 97 GLU B N 1
ATOM 2199 C CA . GLU B 1 97 ? -10.523 -4.527 -0.478 1 97.69 97 GLU B CA 1
ATOM 2200 C C . GLU B 1 97 ? -10.633 -3.254 -1.312 1 97.69 97 GLU B C 1
ATOM 2202 O O . GLU B 1 97 ? -9.617 -2.672 -1.698 1 97.69 97 GLU B O 1
ATOM 2207 N N . TRP B 1 98 ? -11.867 -2.828 -1.614 1 98.06 98 TRP B N 1
ATOM 2208 C CA . TRP B 1 98 ? -12.094 -1.689 -2.498 1 98.06 98 TRP B CA 1
ATOM 2209 C C . TRP B 1 98 ? -13.133 -0.742 -1.91 1 98.06 98 TRP B C 1
ATOM 2211 O O . TRP B 1 98 ? -14.273 -1.137 -1.672 1 98.06 98 TRP B O 1
ATOM 2221 N N . TRP B 1 99 ? -12.695 0.469 -1.676 1 98.44 99 TRP B N 1
ATOM 2222 C CA . TRP B 1 99 ? -13.578 1.51 -1.161 1 98.44 99 TRP B CA 1
ATOM 2223 C C . TRP B 1 99 ? -14.094 2.4 -2.291 1 98.44 99 TRP B C 1
ATOM 2225 O O . TRP B 1 99 ? -13.5 2.441 -3.371 1 98.44 99 TRP B O 1
ATOM 2235 N N . ARG B 1 100 ? -15.188 3.025 -2.084 1 98.5 100 ARG B N 1
ATOM 2236 C CA . ARG B 1 100 ? -15.727 4.027 -2.998 1 98.5 100 ARG B CA 1
ATOM 2237 C C . ARG B 1 100 ? -15.547 5.434 -2.441 1 98.5 100 ARG B C 1
ATOM 2239 O O . ARG B 1 100 ? -15.797 5.676 -1.258 1 98.5 100 ARG B O 1
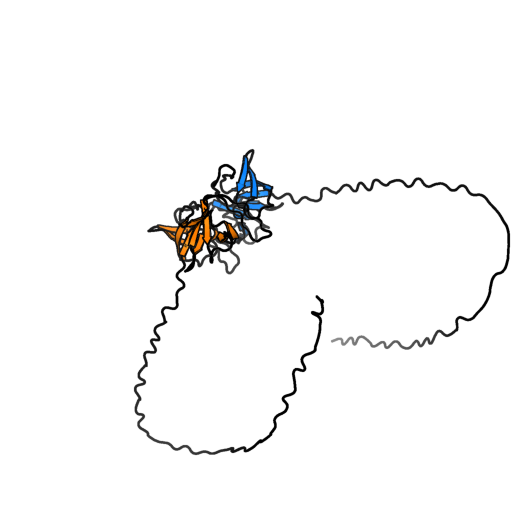ATOM 2246 N N . GLY B 1 101 ? -15.023 6.285 -3.273 1 98.5 101 GLY B N 1
ATOM 2247 C CA . GLY B 1 101 ? -14.789 7.652 -2.838 1 98.5 101 GLY B CA 1
ATOM 2248 C C . GLY B 1 101 ? -15.086 8.68 -3.912 1 98.5 101 GLY B C 1
ATOM 2249 O O . GLY B 1 101 ? -15.438 8.328 -5.039 1 98.5 101 GLY B O 1
ATOM 2250 N N . LYS B 1 102 ? -14.969 9.953 -3.447 1 98.06 102 LYS B N 1
ATOM 2251 C CA . LYS B 1 102 ? -15.266 11.086 -4.312 1 98.06 102 LYS B CA 1
ATOM 2252 C C . LYS B 1 102 ? -14.125 12.109 -4.285 1 98.06 102 LYS B C 1
ATOM 2254 O O . LYS B 1 102 ? -13.578 12.406 -3.221 1 98.06 102 LYS B O 1
ATOM 2259 N N . ILE B 1 103 ? -13.68 12.562 -5.43 1 97.5 103 ILE B N 1
ATOM 2260 C CA . ILE B 1 103 ? -12.758 13.672 -5.625 1 97.5 103 ILE B CA 1
ATOM 2261 C C . ILE B 1 103 ? -13.398 14.719 -6.531 1 97.5 103 ILE B C 1
ATOM 2263 O O . ILE B 1 103 ? -13.547 14.5 -7.734 1 97.5 103 ILE B O 1
ATOM 2267 N N . GLY B 1 104 ? -13.734 15.891 -5.922 1 94.75 104 GLY B N 1
ATOM 2268 C CA . GLY B 1 104 ? -14.555 16.812 -6.691 1 94.75 104 GLY B CA 1
ATOM 2269 C C . GLY B 1 104 ? -15.883 16.219 -7.113 1 94.75 104 GLY B C 1
ATOM 2270 O O . GLY B 1 104 ? -16.672 15.789 -6.27 1 94.75 104 GLY B O 1
ATOM 2271 N N . GLU B 1 105 ? -16.078 16.016 -8.375 1 96.06 105 GLU B N 1
ATOM 2272 C CA . GLU B 1 105 ? -17.328 15.484 -8.922 1 96.06 105 GLU B CA 1
ATOM 2273 C C . GLU B 1 105 ? -17.172 14.023 -9.336 1 96.06 105 GLU B C 1
ATOM 2275 O O . GLU B 1 105 ? -18.141 13.359 -9.688 1 96.06 105 GLU B O 1
ATOM 2280 N N . LYS B 1 106 ? -15.984 13.539 -9.25 1 97.44 106 LYS B N 1
ATOM 2281 C CA . LYS B 1 106 ? -15.711 12.188 -9.727 1 97.44 106 LYS B CA 1
ATOM 2282 C C . LYS B 1 106 ? -15.852 11.172 -8.594 1 97.44 106 LYS B C 1
ATOM 2284 O O . LYS B 1 106 ? -15.312 11.367 -7.504 1 97.44 106 LYS B O 1
ATOM 2289 N N . VAL B 1 107 ? -16.609 10.141 -8.875 1 98.38 107 VAL B N 1
ATOM 2290 C CA . VAL B 1 107 ? -16.797 9.039 -7.938 1 98.38 107 VAL B CA 1
ATOM 2291 C C . VAL B 1 107 ? -16.172 7.77 -8.492 1 98.38 107 VAL B C 1
ATOM 2293 O O . VAL B 1 107 ? -16.281 7.477 -9.68 1 98.38 107 VAL B O 1
ATOM 2296 N N . GLY B 1 108 ? -15.5 7.004 -7.605 1 98.62 108 GLY B N 1
ATOM 2297 C CA . GLY B 1 108 ? -14.891 5.773 -8.086 1 98.62 108 GLY B CA 1
ATOM 2298 C C . GLY B 1 108 ? -14.297 4.93 -6.973 1 98.62 108 GLY B C 1
ATOM 2299 O O . GLY B 1 108 ? -14.367 5.297 -5.801 1 98.62 108 GLY B O 1
ATOM 2300 N N . PHE B 1 109 ? -13.789 3.779 -7.371 1 98.38 109 PHE B N 1
ATOM 2301 C CA . PHE B 1 109 ? -13.227 2.816 -6.43 1 98.38 109 PHE B CA 1
ATOM 2302 C C . PHE B 1 109 ? -11.719 2.977 -6.32 1 98.38 109 PHE B C 1
ATOM 2304 O O . PHE B 1 109 ? -11.07 3.463 -7.25 1 98.38 109 PHE B O 1
ATOM 2311 N N . PHE B 1 110 ? -11.18 2.584 -5.25 1 97.62 110 PHE B N 1
ATOM 2312 C CA . PHE B 1 110 ? -9.742 2.553 -5.012 1 97.62 110 PHE B CA 1
ATOM 2313 C C . PHE B 1 110 ? -9.414 1.654 -3.824 1 97.62 110 PHE B C 1
ATOM 2315 O O . PHE B 1 110 ? -10.258 1.434 -2.953 1 97.62 110 PHE B O 1
ATOM 2322 N N . PRO B 1 111 ? -8.203 1.14 -3.764 1 97 111 PRO B N 1
ATOM 2323 C CA . PRO B 1 111 ? -7.797 0.371 -2.584 1 97 111 PRO B CA 1
ATOM 2324 C C . PRO B 1 111 ? -7.559 1.252 -1.359 1 97 111 PRO B C 1
ATOM 2326 O O . PRO B 1 111 ? -6.926 2.305 -1.466 1 97 111 PRO B O 1
ATOM 2329 N N . PRO B 1 112 ? -7.957 0.835 -0.223 1 97 112 PRO B N 1
ATOM 2330 C CA . PRO B 1 112 ? -7.887 1.692 0.963 1 97 112 PRO B CA 1
ATOM 2331 C C . PRO B 1 112 ? -6.453 1.943 1.427 1 97 112 PRO B C 1
ATOM 2333 O O . PRO B 1 112 ? -6.191 2.91 2.146 1 97 112 PRO B O 1
ATOM 2336 N N . ASN B 1 113 ? -5.457 1.078 1.051 1 95.88 113 ASN B N 1
ATOM 2337 C CA . ASN B 1 113 ? -4.09 1.24 1.536 1 95.88 113 ASN B CA 1
ATOM 2338 C C . ASN B 1 113 ? -3.377 2.389 0.831 1 95.88 113 ASN B C 1
ATOM 2340 O O . ASN B 1 113 ? -2.205 2.658 1.102 1 95.88 113 ASN B O 1
ATOM 2344 N N . PHE B 1 114 ? -4.047 3.104 0.01 1 97.12 114 PHE B N 1
ATOM 2345 C CA . PHE B 1 114 ? -3.453 4.219 -0.718 1 97.12 114 PHE B CA 1
ATOM 2346 C C . PHE B 1 114 ? -3.785 5.543 -0.043 1 97.12 114 PHE B C 1
ATOM 2348 O O . PHE B 1 114 ? -3.324 6.602 -0.477 1 97.12 114 PHE B O 1
ATOM 2355 N N . ILE B 1 115 ? -4.5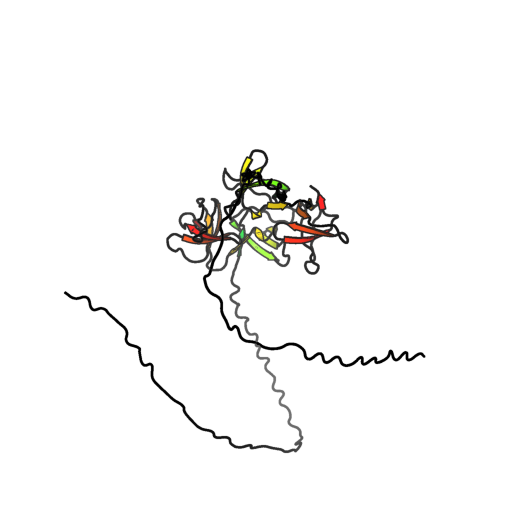94 5.52 1.003 1 98.19 115 ILE B N 1
ATOM 2356 C CA . ILE B 1 115 ? -4.996 6.766 1.648 1 98.19 115 ILE B CA 1
ATOM 2357 C C . ILE B 1 115 ? -4.711 6.688 3.146 1 98.19 115 ILE B C 1
ATOM 2359 O O . ILE B 1 115 ? -4.398 5.613 3.67 1 98.19 115 ILE B O 1
ATOM 2363 N N . ILE B 1 116 ? -4.84 7.809 3.799 1 98.31 116 ILE B N 1
ATOM 2364 C CA . ILE B 1 116 ? -4.703 7.895 5.246 1 98.31 116 ILE B CA 1
ATOM 2365 C C . ILE B 1 116 ? -5.73 8.875 5.809 1 98.31 116 ILE B C 1
ATOM 2367 O O . ILE B 1 116 ? -6.02 9.898 5.188 1 98.31 116 ILE B O 1
ATOM 2371 N N . ARG B 1 117 ? -6.25 8.523 6.945 1 97.75 117 ARG B N 1
ATOM 2372 C CA . ARG B 1 117 ? -7.25 9.352 7.617 1 97.75 117 ARG B CA 1
ATOM 2373 C C . ARG B 1 117 ? -6.605 10.547 8.297 1 97.75 117 ARG B C 1
ATOM 2375 O O . ARG B 1 117 ? -5.527 10.43 8.883 1 97.75 117 ARG B O 1
ATOM 2382 N N . VAL B 1 118 ? -7.246 11.664 8.219 1 97.62 118 VAL B N 1
ATOM 2383 C CA . VAL B 1 118 ? -6.848 12.891 8.906 1 97.62 118 VAL B CA 1
ATOM 2384 C C . VAL B 1 118 ? -7.949 13.328 9.875 1 97.62 118 VAL B C 1
ATOM 2386 O O . VAL B 1 118 ? -9.078 13.586 9.461 1 97.62 118 VAL B O 1
ATOM 2389 N N . ARG B 1 119 ? -7.645 13.344 11.125 1 96.44 119 ARG B N 1
ATOM 2390 C CA . ARG B 1 119 ? -8.609 13.727 12.148 1 96.44 119 ARG B CA 1
ATOM 2391 C C . ARG B 1 119 ? -8.469 15.203 12.508 1 96.44 119 ARG B C 1
ATOM 2393 O O . ARG B 1 119 ? -7.516 15.859 12.086 1 96.44 119 ARG B O 1
ATOM 2400 N N . SER B 1 120 ? -9.484 15.664 13.25 1 94.06 120 SER B N 1
ATOM 2401 C CA . SER B 1 120 ? -9.422 17.047 13.727 1 94.06 120 SER B CA 1
ATOM 2402 C C . SER B 1 120 ? -8.148 17.297 14.523 1 94.06 120 SER B C 1
ATOM 2404 O O . SER B 1 120 ? -7.766 16.5 15.375 1 94.06 120 SER B O 1
ATOM 2406 N N . GLY B 1 121 ? -7.477 18.344 14.195 1 94 121 GLY B N 1
ATOM 2407 C CA . GLY B 1 121 ? -6.258 18.719 14.898 1 94 121 GLY B CA 1
ATOM 2408 C C . GLY B 1 121 ? -5 18.172 14.242 1 94 121 GLY B C 1
ATOM 2409 O O . GLY B 1 121 ? -3.889 18.547 14.609 1 94 121 GLY B O 1
ATOM 2410 N N . GLU B 1 122 ? -5.172 17.266 13.281 1 97.81 122 GLU B N 1
ATOM 2411 C CA . GLU B 1 122 ? -4.031 16.734 12.547 1 97.81 122 GLU B CA 1
ATOM 2412 C C . GLU B 1 122 ? -3.742 17.547 11.289 1 97.81 122 GLU B C 1
ATOM 2414 O O . GLU B 1 122 ? -4.625 18.25 10.781 1 97.81 122 GLU B O 1
ATOM 2419 N N . ARG B 1 123 ? -2.508 17.484 10.836 1 98.25 123 ARG B N 1
ATOM 2420 C CA . ARG B 1 123 ? -2.07 18.266 9.68 1 98.25 123 ARG B CA 1
ATOM 2421 C C . ARG B 1 123 ? -1.413 17.375 8.633 1 98.25 123 ARG B C 1
ATOM 2423 O O . ARG B 1 123 ? -0.736 16.406 8.977 1 98.25 123 ARG B O 1
ATOM 2430 N N . VAL B 1 124 ? -1.621 17.766 7.418 1 98.75 124 VAL B N 1
ATOM 2431 C CA . VAL B 1 124 ? -1.025 17.016 6.316 1 98.75 124 VAL B CA 1
ATOM 2432 C C . VAL B 1 124 ? 0.226 17.734 5.82 1 98.75 124 VAL B C 1
ATOM 2434 O O . VAL B 1 124 ? 0.208 18.953 5.605 1 98.75 124 VAL B O 1
ATOM 2437 N N . HIS B 1 125 ? 1.289 16.969 5.684 1 98.88 125 HIS B N 1
ATOM 2438 C CA . HIS B 1 125 ? 2.545 17.531 5.219 1 98.88 125 HIS B CA 1
ATOM 2439 C C . HIS B 1 125 ? 3.1 16.766 4.027 1 98.88 125 HIS B C 1
ATOM 2441 O O . HIS B 1 125 ? 2.799 15.578 3.857 1 98.88 125 HIS B O 1
ATOM 2447 N N . ARG B 1 126 ? 3.91 17.422 3.244 1 98.75 126 ARG B N 1
ATOM 2448 C CA . ARG B 1 126 ? 4.797 16.828 2.248 1 98.75 126 ARG B CA 1
ATOM 2449 C C . ARG B 1 126 ? 6.254 16.922 2.686 1 98.75 126 ARG B C 1
ATOM 2451 O O . ARG B 1 126 ? 6.684 17.953 3.209 1 98.75 126 ARG B O 1
ATOM 2458 N N . VAL B 1 127 ? 6.906 15.867 2.537 1 98.81 127 VAL B N 1
ATOM 2459 C CA . VAL B 1 127 ? 8.328 15.836 2.871 1 98.81 127 VAL B CA 1
ATOM 2460 C C . VAL B 1 127 ? 9.117 16.641 1.839 1 98.81 127 VAL B C 1
ATOM 2462 O O . VAL B 1 127 ? 8.992 16.406 0.634 1 98.81 127 VAL B O 1
ATOM 2465 N N . THR B 1 128 ? 9.961 17.578 2.271 1 98.75 128 THR B N 1
ATOM 2466 C CA . THR B 1 128 ? 10.68 18.438 1.343 1 98.75 128 THR B CA 1
ATOM 2467 C C . THR B 1 128 ? 12.117 17.953 1.153 1 98.75 128 THR B C 1
ATOM 2469 O O . THR B 1 128 ? 12.797 18.359 0.21 1 98.75 128 THR B O 1
ATOM 2472 N N . ARG B 1 129 ? 12.586 17.125 2.131 1 98.62 129 ARG B N 1
ATOM 2473 C CA . ARG B 1 129 ? 13.922 16.531 2.066 1 98.62 129 ARG B CA 1
ATOM 2474 C C . ARG B 1 129 ? 13.93 15.125 2.648 1 98.62 129 ARG B C 1
ATOM 2476 O O . ARG B 1 129 ? 13.383 14.891 3.73 1 98.62 129 ARG B O 1
ATOM 2483 N N . SER B 1 130 ? 14.586 14.273 1.934 1 98.62 130 SER B N 1
ATOM 2484 C CA . SER B 1 130 ? 14.664 12.898 2.4 1 98.62 130 SER B CA 1
ATOM 2485 C C . SER B 1 130 ? 15.469 12.797 3.695 1 98.62 130 SER B C 1
ATOM 2487 O O . SER B 1 130 ? 16.375 13.594 3.936 1 98.62 130 SER B O 1
ATOM 2489 N N . PHE B 1 131 ? 15.094 11.789 4.52 1 98.5 131 PHE B N 1
ATOM 2490 C CA . PHE B 1 131 ? 15.703 11.57 5.824 1 98.5 131 PHE B CA 1
ATOM 2491 C C . PHE B 1 131 ? 15.688 10.094 6.188 1 98.5 131 PHE B C 1
ATOM 2493 O O . PHE B 1 131 ? 14.641 9.438 6.109 1 98.5 131 PHE B O 1
ATOM 2500 N N . VAL B 1 132 ? 16.922 9.562 6.418 1 98.19 132 VAL B N 1
ATOM 2501 C CA . VAL B 1 132 ? 17.016 8.195 6.902 1 98.19 132 VAL B CA 1
ATOM 2502 C C . VAL B 1 132 ? 16.938 8.18 8.43 1 98.19 132 VAL B C 1
ATOM 2504 O O . VAL B 1 132 ? 17.875 8.609 9.109 1 98.19 132 VAL B O 1
ATOM 2507 N N . GLY B 1 133 ? 15.867 7.637 8.906 1 98.44 133 GLY B N 1
ATOM 2508 C CA . GLY B 1 133 ? 15.641 7.66 10.344 1 98.44 133 GLY B CA 1
ATOM 2509 C C . GLY B 1 133 ? 16.359 6.547 11.078 1 98.44 133 GLY B C 1
ATOM 2510 O O . GLY B 1 133 ? 16.531 5.449 10.547 1 98.44 133 GLY B O 1
ATOM 2511 N N . ASN B 1 134 ? 16.703 6.863 12.297 1 97.88 134 ASN B N 1
ATOM 2512 C CA . ASN B 1 134 ? 17.188 5.863 13.25 1 97.88 134 ASN B CA 1
ATOM 2513 C C . ASN B 1 134 ? 16.047 5.195 13.992 1 97.88 134 ASN B C 1
ATOM 2515 O O . ASN B 1 134 ? 15.477 5.777 14.93 1 97.88 134 ASN B O 1
ATOM 2519 N N . ARG B 1 135 ? 15.766 3.988 13.617 1 95.88 135 ARG B N 1
ATOM 2520 C CA . ARG B 1 135 ? 14.609 3.305 14.18 1 95.88 135 ARG B CA 1
ATOM 2521 C C . ARG B 1 135 ? 14.797 3.041 15.672 1 95.88 135 ARG B C 1
ATOM 2523 O O . ARG B 1 135 ? 13.828 2.996 16.422 1 95.88 135 ARG B O 1
ATOM 2530 N N . GLU B 1 136 ? 15.969 2.928 16.062 1 97.19 136 GLU B N 1
ATOM 2531 C CA . GLU B 1 136 ? 16.266 2.629 17.469 1 97.19 136 GLU B CA 1
ATOM 2532 C C . GLU B 1 136 ? 15.773 3.74 18.391 1 97.19 136 GLU B C 1
ATOM 2534 O O . GLU B 1 136 ? 15.461 3.496 19.547 1 97.19 136 GLU B O 1
ATOM 2539 N N . ILE B 1 137 ? 15.664 4.973 17.875 1 97.62 137 ILE B N 1
ATOM 2540 C CA . ILE B 1 137 ? 15.211 6.086 18.688 1 97.62 137 ILE B CA 1
ATOM 2541 C C . ILE B 1 137 ? 13.852 6.57 18.203 1 97.62 137 ILE B C 1
ATOM 2543 O O . ILE B 1 137 ? 13.484 7.73 18.406 1 97.62 137 ILE B O 1
ATOM 2547 N N . GLY B 1 138 ? 13.164 5.715 17.359 1 97.94 138 GLY B N 1
ATOM 2548 C CA . GLY B 1 138 ? 11.773 5.953 17 1 97.94 138 GLY B CA 1
ATOM 2549 C C . GLY B 1 138 ? 11.625 6.816 15.758 1 97.94 138 GLY B C 1
ATOM 2550 O O . GLY B 1 138 ? 10.531 7.305 15.461 1 97.94 138 GLY B O 1
ATOM 2551 N N . GLN B 1 139 ? 12.734 7.004 14.977 1 98.69 139 GLN B N 1
ATOM 2552 C CA . GLN B 1 139 ? 12.664 7.82 13.773 1 98.69 139 GLN B CA 1
ATOM 2553 C C . GLN B 1 139 ? 12.203 6.996 12.57 1 98.69 139 GLN B C 1
ATOM 2555 O O . GLN B 1 139 ? 12.32 5.77 12.57 1 98.69 139 GLN B O 1
ATOM 2560 N N . ILE B 1 140 ? 11.711 7.691 11.625 1 98.75 140 ILE B N 1
ATOM 2561 C CA . ILE B 1 140 ? 11.203 7.047 10.414 1 98.75 140 ILE B CA 1
ATOM 2562 C C . ILE B 1 140 ? 11.953 7.574 9.195 1 98.75 140 ILE B C 1
ATOM 2564 O O . ILE B 1 140 ? 12.398 8.727 9.18 1 98.75 140 ILE B O 1
ATOM 2568 N N . THR B 1 141 ? 12.117 6.695 8.242 1 98.69 141 THR B N 1
ATOM 2569 C CA . THR B 1 141 ? 12.703 7.086 6.965 1 98.69 141 THR B CA 1
ATOM 2570 C C . THR B 1 141 ? 11.625 7.527 5.984 1 98.69 141 THR B C 1
ATOM 2572 O O . THR B 1 141 ? 10.664 6.793 5.734 1 98.69 141 THR B O 1
ATOM 2575 N N . LEU B 1 142 ? 11.797 8.758 5.484 1 98.56 142 LEU B N 1
ATOM 2576 C CA . LEU B 1 142 ? 10.891 9.273 4.465 1 98.56 142 LEU B CA 1
ATOM 2577 C C . LEU B 1 142 ? 11.664 9.938 3.334 1 98.56 142 LEU B C 1
ATOM 2579 O O . LEU B 1 142 ? 12.734 10.516 3.562 1 98.56 142 LEU B O 1
ATOM 2583 N N . LYS B 1 143 ? 11.133 9.836 2.207 1 98.12 143 LYS B N 1
ATOM 2584 C CA . LYS B 1 143 ? 11.742 10.461 1.038 1 98.12 143 LYS B CA 1
ATOM 2585 C C . LYS B 1 143 ? 11.031 11.758 0.665 1 98.12 143 LYS B C 1
ATOM 2587 O O . LYS B 1 143 ? 9.875 11.961 1.035 1 98.12 143 LYS B O 1
ATOM 2592 N N . LYS B 1 144 ? 11.75 12.516 -0.077 1 97.94 144 LYS B N 1
ATOM 2593 C CA . LYS B 1 144 ? 11.156 13.734 -0.617 1 97.94 144 LYS B CA 1
ATOM 2594 C C . LYS B 1 144 ? 9.859 13.43 -1.362 1 97.94 144 LYS B C 1
ATOM 2596 O O . LYS B 1 144 ? 9.758 12.414 -2.049 1 97.94 144 LYS B O 1
ATOM 2601 N N . ASP B 1 145 ? 8.797 14.344 -1.194 1 97.06 145 ASP B N 1
ATOM 2602 C CA . ASP B 1 145 ? 7.5 14.367 -1.873 1 97.06 145 ASP B CA 1
ATOM 2603 C C . ASP B 1 145 ? 6.535 13.359 -1.258 1 97.06 145 ASP B C 1
ATOM 2605 O O . ASP B 1 145 ? 5.359 13.312 -1.626 1 97.06 145 ASP B O 1
ATOM 2609 N N . GLN B 1 146 ? 6.953 12.57 -0.239 1 98.12 146 GLN B N 1
ATOM 2610 C CA . GLN B 1 146 ? 6.031 11.695 0.483 1 98.12 146 GLN B CA 1
ATOM 2611 C C . GLN B 1 146 ? 5.023 12.508 1.293 1 98.12 146 GLN B C 1
ATOM 2613 O O . GLN B 1 146 ? 5.332 13.617 1.746 1 98.12 146 GLN B O 1
ATOM 2618 N N . ILE B 1 147 ? 3.826 11.953 1.41 1 98.69 147 ILE B N 1
ATOM 2619 C CA . ILE B 1 147 ? 2.756 12.586 2.174 1 98.69 147 ILE B CA 1
ATOM 2620 C C . ILE B 1 147 ? 2.676 11.953 3.564 1 98.69 147 ILE B C 1
ATOM 2622 O O . ILE B 1 147 ? 2.732 10.734 3.703 1 98.69 147 ILE B O 1
ATOM 2626 N N . VAL B 1 148 ? 2.568 12.82 4.602 1 98.88 148 VAL B N 1
ATOM 2627 C CA . VAL B 1 148 ? 2.461 12.32 5.969 1 98.88 148 VAL B CA 1
ATOM 2628 C C . VAL B 1 148 ? 1.441 13.148 6.746 1 98.88 148 VAL B C 1
ATOM 2630 O O . VAL B 1 148 ? 1.11 14.273 6.348 1 98.88 148 VAL B O 1
ATOM 2633 N N . VAL B 1 149 ? 0.922 12.531 7.766 1 98.88 149 VAL B N 1
ATOM 2634 C CA . VAL B 1 149 ? 0.029 13.211 8.695 1 98.88 149 VAL B CA 1
ATOM 2635 C C . VAL B 1 149 ? 0.738 13.422 10.031 1 98.88 149 VAL B C 1
ATOM 2637 O O . VAL B 1 149 ? 1.302 12.484 10.602 1 98.88 149 VAL B O 1
ATOM 2640 N N . GLN B 1 150 ? 0.793 14.625 10.43 1 98.75 150 GLN B N 1
ATOM 2641 C CA . GLN B 1 150 ? 1.394 14.969 11.711 1 98.75 150 GLN B CA 1
ATOM 2642 C C . GLN B 1 150 ? 0.386 14.828 12.852 1 98.75 150 GLN B C 1
ATOM 2644 O O . GLN B 1 150 ? -0.729 15.344 12.766 1 98.75 150 GLN B O 1
ATOM 2649 N N . LYS B 1 151 ? 0.856 14.086 13.797 1 95.5 151 LYS B N 1
ATOM 2650 C CA . LYS B 1 151 ? 0.053 13.961 15.008 1 95.5 151 LYS B CA 1
ATOM 2651 C C . LYS B 1 151 ? 0.786 14.539 16.219 1 95.5 151 LYS B C 1
ATOM 2653 O O . LYS B 1 151 ? 1.913 14.141 16.516 1 95.5 151 LYS B O 1
ATOM 2658 N N . GLY B 1 152 ? 0.19 15.539 16.844 1 94.69 152 GLY B N 1
ATOM 2659 C CA . GLY B 1 152 ? 0.796 16.141 18.031 1 94.69 152 GLY B CA 1
ATOM 2660 C C . GLY B 1 152 ? 1.74 17.281 17.703 1 94.69 152 GLY B C 1
ATOM 2661 O O . GLY B 1 152 ? 1.848 17.688 16.547 1 94.69 152 GLY B O 1
ATOM 2662 N N . ASP B 1 153 ? 2.473 17.734 18.75 1 96.94 153 ASP B N 1
ATOM 2663 C CA . ASP B 1 153 ? 3.285 18.938 18.625 1 96.94 153 ASP B CA 1
ATOM 2664 C C . ASP B 1 153 ? 4.758 18.594 18.422 1 96.94 153 ASP B C 1
ATOM 2666 O O . ASP B 1 153 ? 5.191 17.484 18.75 1 96.94 153 ASP B O 1
ATOM 2670 N N . GLU B 1 154 ? 5.418 19.547 17.828 1 97 154 GLU B N 1
ATOM 2671 C CA . GLU B 1 154 ? 6.867 19.438 17.672 1 97 154 GLU B CA 1
ATOM 2672 C C . GLU B 1 154 ? 7.566 19.406 19.016 1 97 154 GLU B C 1
ATOM 2674 O O . GLU B 1 154 ? 7.199 20.141 19.938 1 97 154 GLU B O 1
ATOM 2679 N N . ALA B 1 155 ? 8.562 18.5 19.203 1 96.88 155 ALA B N 1
ATOM 2680 C CA . ALA B 1 155 ? 9.461 18.438 20.359 1 96.88 155 ALA B CA 1
ATOM 2681 C C . ALA B 1 155 ? 10.898 18.203 19.906 1 96.88 155 ALA B C 1
ATOM 2683 O O . ALA B 1 155 ? 11.188 17.219 19.234 1 96.88 155 ALA B O 1
ATOM 2684 N N . GLY B 1 156 ? 11.844 19.109 20.312 1 97.38 156 GLY B N 1
ATOM 2685 C CA . GLY B 1 156 ? 13.242 18.906 20 1 97.38 156 GLY B CA 1
ATOM 2686 C C . GLY B 1 156 ? 13.516 18.906 18.5 1 97.38 156 GLY B C 1
ATOM 2687 O O . GLY B 1 156 ? 14.359 18.156 18.016 1 97.38 156 GLY B O 1
ATOM 2688 N N . GLY B 1 157 ? 12.734 19.484 17.734 1 98.38 157 GLY B N 1
ATOM 2689 C CA . GLY B 1 157 ? 12.945 19.594 16.297 1 98.38 157 GLY B CA 1
ATOM 2690 C C . GLY B 1 157 ? 12.305 18.469 15.508 1 98.38 157 GLY B C 1
ATOM 2691 O O . GLY B 1 157 ? 12.445 18.391 14.289 1 98.38 157 GLY B O 1
ATOM 2692 N N . TYR B 1 158 ? 11.625 17.578 16.281 1 98.75 158 TYR B N 1
ATOM 2693 C CA . TYR B 1 158 ? 10.984 16.438 15.648 1 98.75 158 TYR B CA 1
ATOM 2694 C C . TYR B 1 158 ? 9.484 16.422 15.922 1 98.75 158 TYR B C 1
ATOM 2696 O O . TYR B 1 158 ? 9.023 17 16.906 1 98.75 158 TYR B O 1
ATOM 2704 N N . VAL B 1 159 ? 8.758 15.828 15.039 1 98.81 159 VAL B N 1
ATOM 2705 C CA . VAL B 1 159 ? 7.332 15.609 15.234 1 98.81 159 VAL B CA 1
ATOM 2706 C C . VAL B 1 159 ? 6.973 14.172 14.867 1 98.81 159 VAL B C 1
ATOM 2708 O O . VAL B 1 159 ? 7.664 13.539 14.062 1 98.81 159 VAL B O 1
ATOM 2711 N N . LYS B 1 160 ? 5.988 13.68 15.445 1 98.75 160 LYS B N 1
ATOM 2712 C CA . LYS B 1 160 ? 5.484 12.352 15.102 1 98.75 160 LYS B CA 1
ATOM 2713 C C . LYS B 1 160 ? 4.621 12.398 13.844 1 98.75 160 LYS B C 1
ATOM 2715 O O . LYS B 1 160 ? 3.688 13.195 13.758 1 98.75 160 LYS B O 1
ATOM 2720 N N . VAL B 1 161 ? 4.945 11.555 12.883 1 98.88 161 VAL B N 1
ATOM 2721 C CA . VAL B 1 161 ? 4.191 11.547 11.633 1 98.88 161 VAL B CA 1
ATOM 2722 C C . VAL B 1 161 ? 3.762 10.117 11.305 1 98.88 161 VAL B C 1
ATOM 2724 O O . VAL B 1 161 ? 4.359 9.156 11.789 1 98.88 161 VAL B O 1
ATOM 2727 N N . TYR B 1 162 ? 2.713 10.141 10.539 1 98.62 162 TYR B N 1
ATOM 2728 C CA . TYR B 1 162 ? 2.135 8.883 10.062 1 98.62 162 TYR B CA 1
ATOM 2729 C C . TYR B 1 162 ? 2.09 8.852 8.539 1 98.62 162 TYR B C 1
ATOM 2731 O O . TYR B 1 162 ? 1.748 9.844 7.898 1 98.62 162 TYR B O 1
ATOM 2739 N N . THR B 1 163 ? 2.414 7.727 7.934 1 98 163 THR B N 1
ATOM 2740 C CA . THR B 1 163 ? 2.195 7.418 6.523 1 98 163 THR B CA 1
ATOM 2741 C C . THR B 1 163 ? 1.677 5.992 6.355 1 98 163 THR B C 1
ATOM 2743 O O . THR B 1 163 ? 2.457 5.039 6.359 1 98 163 THR B O 1
ATOM 2746 N N . GLY B 1 164 ? 0.421 5.902 6.172 1 93.69 164 GLY B N 1
ATOM 2747 C CA . GLY B 1 164 ? -0.201 4.59 6.258 1 93.69 164 GLY B CA 1
ATOM 2748 C C . GLY B 1 164 ? -0.142 3.994 7.652 1 93.69 164 GLY B C 1
ATOM 2749 O O . GLY B 1 164 ? -0.554 4.633 8.625 1 93.69 164 GLY B O 1
ATOM 2750 N N . ARG B 1 165 ? 0.413 2.809 7.73 1 93.31 165 ARG B N 1
ATOM 2751 C CA . ARG B 1 165 ? 0.509 2.127 9.016 1 93.31 165 ARG B CA 1
ATOM 2752 C C . ARG B 1 165 ? 1.817 2.467 9.719 1 93.31 165 ARG B C 1
ATOM 2754 O O . ARG B 1 165 ? 2.008 2.125 10.891 1 93.31 165 ARG B O 1
ATOM 2761 N N . LYS B 1 166 ? 2.662 3.154 9.078 1 96.69 166 LYS B N 1
ATOM 2762 C CA . LYS B 1 166 ? 3.969 3.494 9.633 1 96.69 166 LYS B CA 1
ATOM 2763 C C . LYS B 1 166 ? 3.91 4.805 10.422 1 96.69 166 LYS B C 1
ATOM 2765 O O . LYS B 1 166 ? 3.184 5.727 10.039 1 96.69 166 LYS B O 1
ATOM 2770 N N . VAL B 1 167 ? 4.73 4.809 11.453 1 98.25 167 VAL B N 1
ATOM 2771 C CA . VAL B 1 167 ? 4.777 5.984 12.312 1 98.25 167 VAL B CA 1
ATOM 2772 C C . VAL B 1 167 ? 6.203 6.191 12.828 1 98.25 167 VAL B C 1
ATOM 2774 O O . VAL B 1 167 ? 6.938 5.227 13.039 1 98.25 167 VAL B O 1
ATOM 2777 N N . GLY B 1 168 ? 6.617 7.414 12.945 1 98.75 168 GLY B N 1
ATOM 2778 C CA . GLY B 1 168 ? 7.91 7.715 13.547 1 98.75 168 GLY B CA 1
ATOM 2779 C C . GLY B 1 168 ? 8.188 9.203 13.641 1 98.75 168 GLY B C 1
ATOM 2780 O O . GLY B 1 168 ? 7.398 10.016 13.172 1 98.75 168 GLY B O 1
ATOM 2781 N N . LEU B 1 169 ? 9.227 9.508 14.383 1 98.81 169 LEU B N 1
ATOM 2782 C CA . LEU B 1 169 ? 9.68 10.883 14.523 1 98.81 169 LEU B CA 1
ATOM 2783 C C . LEU B 1 169 ? 10.414 11.344 13.266 1 98.81 169 LEU B C 1
ATOM 2785 O O . LEU B 1 169 ? 11.188 10.586 12.68 1 98.81 169 LEU B O 1
ATOM 2789 N N . PHE B 1 170 ? 10.188 12.555 12.922 1 98.88 170 PHE B N 1
ATOM 2790 C CA . PHE B 1 170 ? 10.773 13.109 11.703 1 98.88 170 PHE B CA 1
ATOM 2791 C C . PHE B 1 170 ? 11.125 14.578 11.906 1 98.88 170 PHE B C 1
ATOM 2793 O O . PHE B 1 170 ? 10.383 15.32 12.555 1 98.88 170 PHE B O 1
ATOM 2800 N N . PRO B 1 171 ? 12.195 15.062 11.32 1 98.88 171 PRO B N 1
ATOM 2801 C CA . PRO B 1 171 ? 12.578 16.469 11.477 1 98.88 171 PRO B CA 1
ATOM 2802 C C . PRO B 1 171 ? 11.531 17.438 10.938 1 98.88 171 PRO B C 1
ATOM 2804 O O . PRO B 1 171 ? 11.148 17.344 9.766 1 98.88 171 PRO B O 1
ATOM 2807 N N . THR B 1 172 ? 11.18 18.391 11.742 1 98.81 172 THR B N 1
ATOM 2808 C CA . THR B 1 172 ? 10.125 19.328 11.375 1 98.81 172 THR B CA 1
ATOM 2809 C C . THR B 1 172 ? 10.555 20.203 10.211 1 98.81 172 THR B C 1
ATOM 2811 O O . THR B 1 172 ? 9.734 20.594 9.375 1 98.81 172 THR B O 1
ATOM 2814 N N . ASP B 1 173 ? 11.828 20.484 10.133 1 98.75 173 ASP B N 1
ATOM 2815 C CA . ASP B 1 173 ? 12.352 21.391 9.102 1 98.75 173 ASP B CA 1
ATOM 2816 C C . ASP B 1 173 ? 12.25 20.75 7.723 1 98.75 173 ASP B C 1
ATOM 2818 O O . ASP B 1 173 ? 12.43 21.422 6.707 1 98.75 173 ASP B O 1
ATOM 2822 N N . PHE B 1 174 ? 11.961 19.484 7.66 1 98.88 174 PHE B N 1
ATOM 2823 C CA . PHE B 1 174 ? 11.875 18.781 6.387 1 98.88 174 PHE B CA 1
ATOM 2824 C C . PHE B 1 174 ? 10.422 18.578 5.973 1 98.88 174 PHE B C 1
ATOM 2826 O O . PHE B 1 174 ? 10.125 17.734 5.125 1 98.88 174 PHE B O 1
ATOM 2833 N N . LEU B 1 175 ? 9.531 19.312 6.598 1 98.81 175 LEU B N 1
ATOM 2834 C CA . LEU B 1 175 ? 8.109 19.172 6.32 1 98.81 175 LEU B CA 1
ATOM 2835 C C . LEU B 1 175 ? 7.516 20.484 5.836 1 98.81 175 LEU B C 1
ATOM 2837 O O . LEU B 1 175 ? 7.875 21.562 6.34 1 98.81 175 LEU B O 1
ATOM 2841 N N . GLU B 1 176 ? 6.652 20.391 4.879 1 98.81 176 GLU B N 1
ATOM 2842 C CA . GLU B 1 176 ? 5.832 21.516 4.426 1 98.81 176 GLU B CA 1
ATOM 2843 C C . GLU B 1 176 ? 4.344 21.188 4.539 1 98.81 176 GLU B C 1
ATOM 2845 O O . GLU B 1 176 ? 3.867 20.219 3.951 1 98.81 176 GLU B O 1
ATOM 2850 N N . GLU B 1 177 ? 3.654 21.984 5.293 1 98.25 177 GLU B N 1
ATOM 2851 C CA . GLU B 1 177 ? 2.221 21.734 5.426 1 98.25 177 GLU B CA 1
ATOM 2852 C C . GLU B 1 177 ? 1.495 21.984 4.109 1 98.25 177 GLU B C 1
ATOM 2854 O O . GLU B 1 177 ? 1.776 22.969 3.412 1 98.25 177 GLU B O 1
ATOM 2859 N N . ILE B 1 178 ? 0.637 21.094 3.809 1 97.56 178 ILE B N 1
ATOM 2860 C CA . ILE B 1 178 ? -0.117 21.266 2.57 1 97.56 178 ILE B CA 1
ATOM 2861 C C . ILE B 1 178 ? -1.614 21.203 2.867 1 97.56 178 ILE B C 1
ATOM 2863 O O . ILE B 1 178 ? -2.033 20.609 3.867 1 97.56 178 ILE B O 1
#

Organism: Delphinapterus leucas (NCBI:txid9749)

Radius of gyration: 40.51 Å; Cα contacts (8 Å, |Δi|>4): 577; chains: 2; bounding box: 124×89×82 Å

Solvent-accessible surface area (backbone atoms only — not comparable to full-atom values): 22187 Å² total; per-residue (Å²): 132,90,74,80,71,78,81,74,85,70,88,82,76,88,70,86,74,81,89,91,87,90,74,90,76,89,82,86,79,83,77,81,87,85,84,81,86,90,82,86,82,79,76,77,75,77,78,72,77,69,76,72,68,68,68,74,63,78,62,82,69,78,63,59,47,29,32,22,47,41,64,42,77,50,75,50,91,63,29,42,66,46,53,51,63,40,65,36,46,78,76,41,72,85,47,86,56,50,24,34,30,34,49,93,88,45,69,21,31,44,56,59,86,38,37,38,81,42,48,79,89,45,46,44,29,32,25,72,47,61,43,86,40,53,58,92,80,44,25,37,55,49,48,42,72,39,37,32,37,36,52,79,69,76,55,95,59,23,26,40,33,30,50,68,92,43,69,22,35,38,58,49,90,31,50,40,81,102,137,95,78,87,72,80,88,78,85,81,81,78,82,86,74,94,83,80,88,86,90,81,89,76,81,83,72,90,74,85,86,91,83,85,80,85,71,84,77,78,78,71,73,76,69,74,71,71,74,68,74,70,67,66,67,73,63,77,63,80,68,77,63,58,46,30,31,22,46,42,65,43,77,49,76,52,92,61,30,42,66,45,53,52,63,40,64,36,48,78,75,42,70,84,46,86,56,50,23,33,30,33,48,94,88,46,69,19,32,46,54,60,87,38,37,36,80,42,48,80,90,45,45,42,28,32,25,73,45,60,43,86,40,53,59,92,82,44,24,38,54,47,48,44,72,38,39,34,37,36,52,80,70,77,56,95,61,23,27,38,32,32,50,68,91,44,70,23,33,38,58,48,88,31,50,40,82,102

Foldseek 3Di:
DDPCVPDDDPDDDDDPPDDDDDDDDDDDDDDDDDDDDDDDDPPPPPPPPPCCVVPPPPPPPFDKWKFFQAFDDDPDPQADGDHGGAIWAWDACPDQQWTWIDGPHRIHIDGPQGMDMDTPPKFKKFFQAWDDDDVVVFAHTDHGRGIWIFDDDDDPQWTWIDRRPDIGIDGPVRIDTD/DDDDPDDDDDDPPDDDDDDDDDDDDDDPDYDDDDDDDDDPPPPPPPPPPPCCCVPPPPPPPQDKWKFFQAFDDDPDPQADGDHGGAIWAWDACPDQQWTWIDGPHHIHIDGPQGMDMDTPPKFKKFFQAWDDDDVVVFAHTDHGRGIWIFDDDDDPQWTWIDRRPDIGIDGPVRIDTD

Secondary structure (DSSP, 8-state):
----------------------------------------------------------------EEEE-S-B--SSTTB--B-TT-EEEEEE--SSS-EEEEETTEEEEE-GGGEEEE-TT-EEEEESS-B---GGGTB--B-TT-EEEEEEEEETTEEEEEETTEEEEEEGGGEEE-/----------------------------------------------------------------EEEE-S-B--SSTTB--B-TT-EEEEEE--SSS-EEEEETTEEEEE-GGGEEEE-TT-EEEEESS-B---GGGTB--B-TT-EEEEEEEEETTEEEEEETTEEEEEEGGGEEE-

Nearest PDB structures (foldseek):
  6uy9-assembly1_A  TM=9.321E-01  e=4.576E-20  Homo sapiens
  6uy8-assembly1_A  TM=9.259E-01  e=1.151E-19  Homo sapiens
  6uy8-assembly2_B  TM=9.643E-01  e=1.831E-18  Homo sapiens
  6b27-assembly4_D  TM=9.306E-01  e=2.251E-13  Homo sapiens
  6b25-assembly1_A  TM=9.071E-01  e=3.873E-13  Homo sapiens